Protein AF-A0A101HYU7-F1 (afdb_monomer_lite)

InterPro domains:
  IPR004254 AdipoR/Haemolysin-III-related [PF03006] (18-178)
  IPR004254 AdipoR/Haemolysin-III-related [PTHR20855] (18-163)

Foldseek 3Di:
DDPVVVVVVVVVVVVVLLVVLVVQLVVLVVQLVVLVVQLVVQCVVCVVVVHPLSNVLSCQQSVLSNQLSVLRNCLSPDPDPVVNVVSVLSNLLSLLSNLLSVLSCCLSPQLDDPRSVVLSCVSVVLSVVLSVCCVPPVVPCPVVSVVSSVVSNCVVVVVVVSRVVRDDPVVVVVVVVVVVVVVVVVVVD

Organism: NCBI:txid1635277

pLDDT: mean 87.51, std 8.57, range [49.62, 97.81]

Secondary structure (DSSP, 8-state):
--HHHHHHHHHHHHHHHHHHHHHHHHHHHHHHHHHHHHHHHHHHHHHHTT-HHHHHHHHHHHHHHHHHHHHHHHHHH---HHHHHHHHHHHHHHHHHHHHHHHHHIIIIII-HHHHHHHHHHHHHHHHHHHHHHHHHTTT-HHHHHHHHHHHHHHHHHTHHHHHHHS-HHHHHHHHHHHHHHHHHHT--

Structure (mmCIF, N/CA/C/O backbone):
data_AF-A0A101HYU7-F1
#
_entry.id   AF-A0A101HYU7-F1
#
loop_
_atom_site.group_PDB
_atom_site.id
_atom_site.type_symbol
_atom_site.label_atom_id
_atom_site.label_alt_id
_atom_site.label_comp_id
_atom_site.label_asym_id
_atom_site.label_entity_id
_atom_site.label_seq_id
_atom_site.pdbx_PDB_ins_code
_atom_site.Cartn_x
_atom_site.Cartn_y
_atom_site.Cartn_z
_atom_site.occupancy
_atom_site.B_iso_or_equiv
_atom_site.auth_seq_id
_atom_site.auth_comp_id
_atom_site.auth_asym_id
_atom_site.auth_atom_id
_atom_site.pdbx_PDB_model_num
ATOM 1 N N . MET A 1 1 ? -19.703 -9.736 44.393 1.00 64.38 1 MET A N 1
ATOM 2 C CA . MET A 1 1 ? -18.878 -9.183 43.290 1.00 64.38 1 MET A CA 1
ATOM 3 C C . MET A 1 1 ? -19.239 -7.707 43.111 1.00 64.38 1 MET A C 1
ATOM 5 O O . MET A 1 1 ? -20.425 -7.407 43.074 1.00 64.38 1 MET A O 1
ATOM 9 N N . ASN A 1 2 ? -18.271 -6.782 43.142 1.00 81.94 2 ASN A N 1
ATOM 10 C CA . ASN A 1 2 ? -18.520 -5.351 43.397 1.00 81.94 2 ASN A CA 1
ATOM 11 C C . ASN A 1 2 ? -18.774 -4.544 42.105 1.00 81.94 2 ASN A C 1
ATOM 13 O O . ASN A 1 2 ? -17.952 -4.551 41.192 1.00 81.94 2 ASN A O 1
ATOM 17 N N . LYS A 1 3 ? -19.883 -3.797 42.050 1.00 77.62 3 LYS A N 1
ATOM 18 C CA . LYS A 1 3 ? -20.287 -2.932 40.922 1.00 77.62 3 LYS A CA 1
ATOM 19 C C . LYS A 1 3 ? -19.233 -1.859 40.586 1.00 77.62 3 LYS A C 1
ATOM 21 O O . LYS A 1 3 ? -19.081 -1.495 39.423 1.00 77.62 3 LYS A O 1
ATOM 26 N N . LYS A 1 4 ? -18.468 -1.407 41.590 1.00 78.69 4 LYS A N 1
ATOM 27 C CA . LYS A 1 4 ? -17.366 -0.440 41.435 1.00 78.69 4 LYS A CA 1
ATOM 28 C C . LYS A 1 4 ? -16.217 -0.996 40.583 1.00 78.69 4 LYS A C 1
ATOM 30 O O . LYS A 1 4 ? -15.755 -0.313 39.681 1.00 78.69 4 LYS A O 1
ATOM 35 N N . TYR A 1 5 ? -15.847 -2.260 40.803 1.00 79.19 5 TYR A N 1
ATOM 36 C CA . TYR A 1 5 ? -14.784 -2.946 40.059 1.00 79.19 5 TYR A CA 1
ATOM 37 C C . TYR A 1 5 ? -15.117 -3.070 38.563 1.00 79.19 5 TYR A C 1
ATOM 39 O O . TYR A 1 5 ? -14.283 -2.810 37.704 1.00 79.19 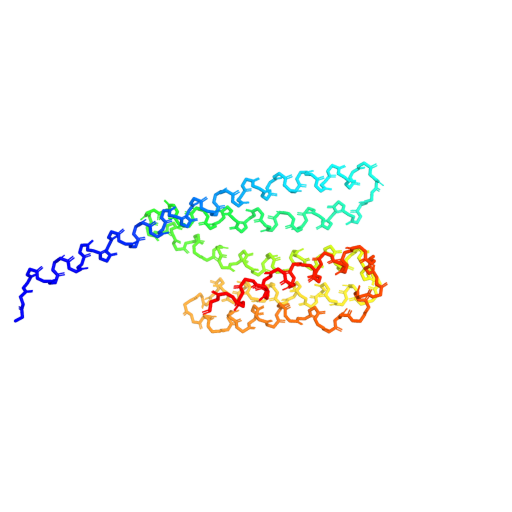5 TYR A O 1
ATOM 47 N N . PHE A 1 6 ? -16.374 -3.391 38.237 1.00 80.38 6 PHE A N 1
ATOM 48 C CA . PHE A 1 6 ? -16.837 -3.440 36.847 1.00 80.38 6 PHE A CA 1
ATOM 49 C C . PHE A 1 6 ? -16.852 -2.068 36.170 1.00 80.38 6 PHE A C 1
ATOM 51 O O . PHE A 1 6 ? -16.474 -1.962 35.007 1.00 80.38 6 PHE A O 1
ATOM 58 N N . SER A 1 7 ? -17.269 -1.022 36.889 1.00 77.56 7 SER A N 1
ATOM 59 C CA . SER A 1 7 ? -17.270 0.344 36.358 1.00 77.56 7 SER A CA 1
ATOM 60 C C . SER A 1 7 ? -15.853 0.839 36.067 1.00 77.56 7 SER A C 1
ATOM 62 O O . SER A 1 7 ? -15.626 1.451 35.030 1.00 77.56 7 SER A O 1
ATOM 64 N N . GLU A 1 8 ? -14.905 0.561 36.958 1.00 82.12 8 GLU A N 1
ATOM 65 C CA . GLU A 1 8 ? -13.510 0.982 36.823 1.00 82.12 8 GLU A CA 1
ATOM 66 C C . GLU A 1 8 ? -12.826 0.273 35.642 1.00 82.12 8 GLU A C 1
ATOM 68 O O . GLU A 1 8 ? -12.279 0.926 34.752 1.00 82.12 8 GLU A O 1
ATOM 73 N N . ASN A 1 9 ? -12.995 -1.046 35.522 1.00 81.25 9 ASN A N 1
ATOM 74 C CA . ASN A 1 9 ? -12.473 -1.808 34.383 1.00 81.25 9 ASN A CA 1
ATOM 75 C C . ASN A 1 9 ? -13.115 -1.404 33.044 1.00 81.25 9 ASN A C 1
ATOM 77 O O . ASN A 1 9 ? -12.435 -1.352 32.016 1.00 81.25 9 ASN A O 1
ATOM 81 N N . ALA A 1 10 ? -14.411 -1.072 33.037 1.00 82.19 10 ALA A N 1
ATOM 82 C CA . ALA A 1 10 ? -15.078 -0.534 31.852 1.00 82.19 10 ALA A CA 1
ATOM 83 C C . ALA A 1 10 ? -14.511 0.842 31.459 1.00 82.19 10 ALA A C 1
ATOM 85 O O . ALA A 1 10 ? -14.296 1.112 30.281 1.00 82.19 10 ALA A O 1
ATOM 86 N N . THR A 1 11 ? -14.210 1.712 32.427 1.00 81.06 11 THR A N 1
ATOM 87 C CA . THR A 1 11 ? -13.613 3.025 32.130 1.00 81.06 11 THR A CA 1
ATOM 88 C C . THR A 1 11 ? -12.186 2.919 31.590 1.00 81.06 11 THR A C 1
ATOM 90 O O . THR A 1 11 ? -11.847 3.646 30.657 1.00 81.06 11 THR A O 1
ATOM 93 N N . ILE A 1 12 ? -11.384 1.986 32.116 1.00 83.38 12 ILE A N 1
ATOM 94 C CA . ILE A 1 12 ? -10.000 1.736 31.680 1.00 83.38 12 ILE A CA 1
ATOM 95 C C . ILE A 1 12 ? -9.961 1.127 30.270 1.00 83.38 12 ILE A C 1
ATOM 97 O O . ILE A 1 12 ? -9.164 1.546 29.435 1.00 83.38 12 ILE A O 1
ATOM 101 N N . SER A 1 13 ? -10.839 0.167 29.971 1.00 80.19 13 SER A N 1
ATOM 102 C CA . SER A 1 13 ? -10.920 -0.425 28.625 1.00 80.19 13 SER A CA 1
ATOM 103 C C . SER A 1 13 ? -11.341 0.604 27.574 1.00 80.19 13 SER A C 1
ATOM 105 O O . SER A 1 13 ? -10.678 0.739 26.549 1.00 80.19 13 SER A O 1
ATOM 107 N N . ILE A 1 14 ? -12.364 1.415 27.861 1.00 81.50 14 ILE A N 1
ATOM 108 C CA . ILE A 1 14 ? -12.843 2.459 26.941 1.00 81.50 14 ILE A CA 1
ATOM 109 C C . ILE A 1 14 ? -11.781 3.545 26.688 1.00 81.50 14 ILE A C 1
ATOM 111 O O . ILE A 1 14 ? -11.696 4.076 25.575 1.00 81.50 14 ILE A O 1
ATOM 115 N N . SER A 1 15 ? -11.003 3.937 27.704 1.00 81.12 15 SER A N 1
ATOM 116 C CA . SER A 1 15 ? -9.930 4.925 27.529 1.00 81.12 15 SER A CA 1
ATOM 117 C C . SER A 1 15 ? -8.751 4.349 26.738 1.00 81.12 15 SER A C 1
ATOM 119 O O . SER A 1 15 ? -8.216 5.040 25.865 1.00 81.12 15 SER A O 1
ATOM 121 N N . SER A 1 16 ? -8.401 3.079 26.971 1.00 83.81 16 SER A N 1
ATOM 122 C CA . SER A 1 16 ? -7.389 2.348 26.199 1.00 83.81 16 SER A CA 1
ATOM 123 C C . SER A 1 16 ? -7.775 2.235 24.722 1.00 83.81 16 SER A C 1
ATOM 125 O O . SER A 1 16 ? -6.978 2.590 23.855 1.00 83.81 16 SER A O 1
ATOM 127 N N . GLU A 1 17 ? -9.008 1.816 24.422 1.00 83.00 17 GLU A N 1
ATOM 128 C CA . GLU A 1 17 ? -9.506 1.687 23.044 1.00 83.00 17 GLU A CA 1
ATOM 129 C C . GLU A 1 17 ? -9.476 3.026 22.298 1.00 83.00 17 GLU A C 1
ATOM 131 O O . GLU A 1 17 ? -8.974 3.103 21.178 1.00 83.00 17 GLU A O 1
ATOM 136 N N . ARG A 1 18 ? -9.936 4.113 22.932 1.00 81.75 18 ARG A N 1
ATOM 137 C CA . ARG A 1 18 ? -9.883 5.456 22.328 1.00 81.75 18 ARG A CA 1
ATOM 138 C C . ARG A 1 18 ? -8.459 5.927 22.053 1.00 81.75 18 ARG A C 1
ATOM 140 O O . ARG A 1 18 ? -8.211 6.547 21.021 1.00 81.75 18 ARG A O 1
ATOM 147 N N . THR A 1 19 ? -7.536 5.641 22.966 1.00 84.44 19 THR A N 1
ATOM 148 C CA . THR A 1 19 ? -6.122 5.990 22.785 1.00 84.44 19 THR A CA 1
ATOM 149 C C . THR A 1 19 ? -5.534 5.221 21.604 1.00 84.44 19 THR A C 1
ATOM 151 O O . THR A 1 19 ? -4.896 5.824 20.746 1.00 84.44 19 THR A O 1
ATOM 154 N N . GLN A 1 20 ? -5.827 3.922 21.496 1.00 85.00 20 GLN A N 1
ATOM 155 C CA . GLN A 1 20 ? -5.380 3.084 20.385 1.00 85.00 20 GLN A CA 1
ATOM 156 C C . GLN A 1 20 ? -5.943 3.556 19.036 1.00 85.00 20 GLN A C 1
ATOM 158 O O . GLN A 1 20 ? -5.192 3.669 18.068 1.00 85.00 20 GLN A O 1
ATOM 163 N N . GLU A 1 21 ? -7.238 3.879 18.958 1.00 86.00 21 GLU A N 1
ATOM 164 C CA . GLU A 1 21 ? -7.841 4.417 17.731 1.00 86.00 21 GLU A CA 1
ATOM 165 C C . GLU A 1 21 ? -7.200 5.747 17.317 1.00 86.00 21 GLU A C 1
ATOM 167 O O . GLU A 1 21 ? -6.906 5.953 16.138 1.00 86.00 21 GLU A O 1
ATOM 172 N N . MET A 1 22 ? -6.899 6.622 18.279 1.00 86.94 22 MET A N 1
ATOM 173 C CA . MET A 1 22 ? -6.234 7.894 18.007 1.00 86.94 22 MET A CA 1
ATOM 174 C C . MET A 1 22 ? -4.794 7.702 17.520 1.00 86.94 22 MET A C 1
ATOM 176 O O . MET A 1 22 ? -4.409 8.295 16.510 1.00 86.94 22 MET A O 1
ATOM 180 N N . THR A 1 23 ? -4.009 6.848 18.183 1.00 87.25 23 THR A N 1
ATOM 181 C CA . THR A 1 23 ? -2.643 6.523 17.751 1.00 87.25 23 THR A CA 1
ATOM 182 C C . THR A 1 23 ? -2.641 5.936 16.343 1.00 87.25 23 THR A C 1
ATOM 184 O O . THR A 1 23 ? -1.873 6.407 15.505 1.00 87.25 23 THR A O 1
ATOM 187 N N . ASN A 1 24 ? -3.539 4.992 16.047 1.00 89.00 24 ASN A N 1
ATOM 188 C CA . ASN A 1 24 ? -3.671 4.417 14.709 1.00 89.00 24 ASN A CA 1
ATOM 189 C C . ASN A 1 24 ? -4.031 5.493 13.674 1.00 89.00 24 ASN A C 1
ATOM 191 O O . ASN A 1 24 ? -3.389 5.599 12.632 1.00 89.00 24 ASN A O 1
ATOM 195 N N . SER A 1 25 ? -5.014 6.350 13.960 1.00 89.19 25 SER A N 1
ATOM 196 C CA . SER A 1 25 ? -5.391 7.425 13.036 1.00 89.19 25 SER A CA 1
ATOM 197 C C . SER A 1 25 ? -4.209 8.347 12.705 1.00 89.19 25 SER A C 1
ATOM 199 O O . SER A 1 25 ? -4.064 8.760 11.553 1.00 89.19 25 SER A O 1
ATOM 201 N N . ILE A 1 26 ? -3.360 8.663 13.690 1.00 90.56 26 ILE A N 1
ATOM 202 C CA . ILE A 1 26 ? -2.179 9.518 13.505 1.00 90.56 26 ILE A CA 1
ATOM 203 C C . ILE A 1 26 ? -1.111 8.804 12.673 1.00 90.56 26 ILE A C 1
ATOM 205 O O . ILE A 1 26 ? -0.625 9.377 11.697 1.00 90.56 26 ILE A O 1
ATOM 209 N N . THR A 1 27 ? -0.755 7.562 13.015 1.00 91.44 27 THR A N 1
ATOM 210 C CA . THR A 1 27 ? 0.283 6.811 12.288 1.00 91.44 27 THR A CA 1
ATOM 211 C C . THR A 1 27 ? -0.115 6.583 10.833 1.00 91.44 27 THR A C 1
ATOM 213 O O . THR A 1 27 ? 0.688 6.825 9.929 1.00 91.44 27 THR A O 1
ATOM 216 N N . HIS A 1 28 ? -1.375 6.223 10.580 1.00 90.31 28 HIS A N 1
ATOM 217 C CA . HIS A 1 28 ? -1.895 6.098 9.222 1.00 90.31 28 HIS A CA 1
ATOM 218 C C . HIS A 1 28 ? -1.979 7.451 8.506 1.00 90.31 28 HIS A C 1
ATOM 220 O O . HIS A 1 28 ? -1.686 7.518 7.315 1.00 90.31 28 HIS A O 1
ATOM 226 N N . GLY A 1 29 ? -2.297 8.540 9.216 1.00 91.38 29 GLY A N 1
ATOM 227 C CA . GLY A 1 29 ? -2.341 9.890 8.640 1.00 91.38 29 GLY A CA 1
ATOM 228 C C . GLY A 1 29 ? -0.970 10.371 8.163 1.00 91.38 29 GLY A C 1
ATOM 229 O O . GLY A 1 29 ? -0.843 10.902 7.059 1.00 91.38 29 GLY A O 1
ATOM 230 N N . ILE A 1 30 ? 0.077 10.111 8.950 1.00 94.56 30 ILE A N 1
ATOM 231 C CA . ILE A 1 30 ? 1.469 10.340 8.537 1.00 94.56 30 ILE A CA 1
ATOM 232 C C . ILE A 1 30 ? 1.798 9.472 7.315 1.00 94.56 30 ILE A C 1
ATOM 234 O O . ILE A 1 30 ? 2.351 9.975 6.336 1.00 94.56 30 ILE A O 1
ATOM 238 N N . GLY A 1 31 ? 1.397 8.197 7.333 1.00 93.50 31 GLY A N 1
ATOM 239 C CA . GLY A 1 31 ? 1.523 7.291 6.189 1.00 93.50 31 GLY A CA 1
ATOM 240 C C . GLY A 1 31 ? 0.862 7.833 4.916 1.00 93.50 31 GLY A C 1
ATOM 241 O O . GLY A 1 31 ? 1.466 7.779 3.846 1.00 93.50 31 GLY A O 1
ATOM 242 N N . ALA A 1 32 ? -0.322 8.444 5.024 1.00 94.06 32 ALA A N 1
ATOM 243 C CA . ALA A 1 32 ? -1.021 9.055 3.895 1.00 94.06 32 ALA A CA 1
ATOM 244 C C . ALA A 1 32 ? -0.201 10.200 3.286 1.00 94.06 32 ALA A C 1
ATOM 246 O O . ALA A 1 32 ? 0.028 10.219 2.077 1.00 94.06 32 ALA A O 1
ATOM 247 N N . ILE A 1 33 ? 0.319 11.108 4.114 1.00 96.31 33 ILE A N 1
ATOM 248 C CA . ILE A 1 33 ? 1.157 12.222 3.645 1.00 96.31 33 ILE A CA 1
ATOM 249 C C . ILE A 1 33 ? 2.420 11.691 2.957 1.00 96.31 33 ILE A C 1
ATOM 251 O O . ILE A 1 33 ? 2.723 12.088 1.830 1.00 96.31 33 ILE A O 1
ATOM 255 N N . LEU A 1 34 ? 3.126 10.752 3.593 1.00 96.25 34 LEU A N 1
ATOM 256 C CA . LEU A 1 34 ? 4.332 10.146 3.025 1.00 96.25 34 LEU A CA 1
ATOM 257 C C . LEU A 1 34 ? 4.044 9.425 1.703 1.00 96.25 34 LEU A C 1
ATOM 259 O O . LEU A 1 34 ? 4.831 9.531 0.764 1.00 96.25 34 LEU A O 1
ATOM 263 N N . SER A 1 35 ? 2.904 8.740 1.593 1.00 95.00 35 SER A N 1
ATOM 264 C CA . SER A 1 35 ? 2.507 8.051 0.363 1.00 95.00 35 SER A CA 1
ATOM 265 C C . SER A 1 35 ? 2.221 9.019 -0.792 1.00 95.00 35 SER A C 1
ATOM 267 O O . SER A 1 35 ? 2.613 8.736 -1.924 1.00 95.00 35 SER A O 1
ATOM 269 N N . ILE A 1 36 ? 1.633 10.191 -0.518 1.00 97.12 36 ILE A N 1
ATOM 270 C CA . ILE A 1 36 ? 1.420 11.247 -1.522 1.00 97.12 36 ILE A CA 1
ATOM 271 C C . ILE A 1 36 ? 2.767 11.794 -2.001 1.00 97.12 36 ILE A C 1
ATOM 273 O O . ILE A 1 36 ? 3.006 11.873 -3.207 1.00 97.12 36 ILE A O 1
ATOM 277 N N . VAL A 1 37 ? 3.668 12.126 -1.071 1.00 97.44 37 VAL A N 1
ATOM 278 C CA . VAL A 1 37 ? 5.019 12.610 -1.402 1.00 97.44 37 VAL A CA 1
ATOM 279 C C . VAL A 1 37 ? 5.782 11.567 -2.226 1.00 97.44 37 VAL A C 1
ATOM 281 O O . VAL A 1 37 ? 6.389 11.905 -3.246 1.00 97.44 37 VAL A O 1
ATOM 284 N N . GLY A 1 38 ? 5.707 10.292 -1.835 1.00 95.00 38 GLY A N 1
ATOM 285 C CA . GLY A 1 38 ? 6.314 9.178 -2.560 1.00 95.00 38 GLY A CA 1
ATOM 286 C C . GLY A 1 38 ? 5.756 9.016 -3.975 1.00 95.00 38 GLY A C 1
ATOM 287 O O . GLY A 1 38 ? 6.532 8.921 -4.927 1.00 95.00 38 GLY A O 1
ATOM 288 N N . LEU A 1 39 ? 4.429 9.054 -4.139 1.00 96.00 39 LEU A N 1
ATOM 289 C CA . LEU A 1 39 ? 3.772 8.983 -5.447 1.00 96.00 39 LEU A CA 1
ATOM 290 C C . LEU A 1 39 ? 4.214 10.136 -6.357 1.00 96.00 39 LEU A C 1
ATOM 292 O O . LEU A 1 39 ? 4.617 9.892 -7.493 1.00 96.00 39 LEU A O 1
ATOM 296 N N . ILE A 1 40 ? 4.187 11.376 -5.861 1.00 96.44 40 ILE A N 1
ATOM 297 C CA . ILE A 1 40 ? 4.625 12.551 -6.629 1.00 96.44 40 ILE A CA 1
ATOM 298 C C . ILE A 1 40 ? 6.087 12.388 -7.057 1.00 96.44 40 ILE A C 1
ATOM 300 O O . ILE A 1 40 ? 6.407 12.570 -8.230 1.00 96.44 40 ILE A O 1
ATOM 304 N N . THR A 1 41 ? 6.963 11.983 -6.135 1.00 94.69 41 THR A N 1
ATOM 305 C CA . THR A 1 41 ? 8.392 11.781 -6.421 1.00 94.69 41 THR A CA 1
ATOM 306 C C . THR A 1 41 ? 8.600 10.743 -7.526 1.00 94.69 41 THR A C 1
ATOM 308 O O . THR A 1 41 ? 9.305 11.008 -8.501 1.00 94.69 41 THR A O 1
ATOM 311 N N . LEU A 1 42 ? 7.938 9.585 -7.426 1.00 91.62 42 LEU A N 1
ATOM 312 C CA . LEU A 1 42 ? 8.017 8.530 -8.439 1.00 91.62 42 LEU A CA 1
ATOM 313 C C . LEU A 1 42 ? 7.507 8.998 -9.808 1.00 91.62 42 LEU A C 1
ATOM 315 O O . LEU A 1 42 ? 8.131 8.692 -10.828 1.00 91.62 42 LEU A O 1
ATOM 319 N N . LEU A 1 43 ? 6.407 9.756 -9.847 1.00 94.62 43 LEU A N 1
ATOM 320 C CA . LEU A 1 43 ? 5.855 10.278 -11.098 1.00 94.62 43 LEU A CA 1
ATOM 321 C C . LEU A 1 43 ? 6.769 11.308 -11.753 1.00 94.62 43 LEU A C 1
ATOM 323 O O . LEU A 1 43 ? 7.003 11.208 -12.955 1.00 94.62 43 LEU A O 1
ATOM 327 N N . LEU A 1 44 ? 7.344 12.239 -10.989 1.00 94.12 44 LEU A N 1
ATOM 328 C CA . LEU A 1 44 ? 8.310 13.203 -11.525 1.00 94.12 44 LEU A CA 1
ATOM 329 C C . LEU A 1 44 ? 9.520 12.489 -12.145 1.00 94.12 44 LEU A C 1
ATOM 331 O O . LEU A 1 44 ? 9.943 12.822 -13.253 1.00 94.12 44 LEU A O 1
ATOM 335 N N . MET A 1 45 ? 10.037 11.450 -11.480 1.00 90.56 45 MET A N 1
ATOM 336 C CA . MET A 1 45 ? 11.134 10.636 -12.015 1.00 90.56 45 MET A CA 1
ATOM 337 C C . MET A 1 45 ? 10.742 9.874 -13.289 1.00 90.56 45 MET A C 1
ATOM 339 O O . MET A 1 45 ? 11.563 9.741 -14.197 1.00 90.56 45 MET A O 1
ATOM 343 N N . ALA A 1 46 ? 9.513 9.356 -13.363 1.00 91.44 46 ALA A N 1
ATOM 344 C CA . ALA A 1 46 ? 9.024 8.615 -14.524 1.00 91.44 46 ALA A CA 1
ATOM 345 C C . ALA A 1 46 ? 8.767 9.524 -15.734 1.00 91.44 46 ALA A C 1
ATOM 347 O O . ALA A 1 46 ? 9.197 9.197 -16.842 1.00 91.44 46 ALA A O 1
ATOM 348 N N . VAL A 1 47 ? 8.129 10.678 -15.514 1.00 93.19 47 VAL A N 1
ATOM 349 C CA . VAL A 1 47 ? 7.840 11.678 -16.552 1.00 93.19 47 VAL A CA 1
ATOM 350 C C . VAL A 1 47 ? 9.132 12.235 -17.140 1.00 93.19 47 VAL A C 1
ATOM 352 O O . VAL A 1 47 ? 9.271 12.261 -18.359 1.00 93.19 47 VAL A O 1
ATOM 355 N N . ASN A 1 48 ? 10.124 12.563 -16.304 1.00 92.00 48 ASN A N 1
ATOM 356 C CA . ASN A 1 48 ? 11.431 13.038 -16.775 1.00 92.00 48 ASN A CA 1
ATOM 357 C C . ASN A 1 48 ? 12.168 12.024 -17.665 1.00 92.00 48 ASN A C 1
ATOM 359 O O . ASN A 1 48 ? 13.033 12.409 -18.446 1.00 92.00 48 ASN A O 1
ATOM 363 N N . ARG A 1 49 ? 11.847 10.730 -17.554 1.00 88.88 49 ARG A N 1
ATOM 364 C CA . ARG A 1 49 ? 12.423 9.662 -18.386 1.00 88.88 49 ARG A CA 1
ATOM 365 C C . ARG A 1 49 ? 11.559 9.291 -19.596 1.00 88.88 49 ARG A C 1
ATOM 367 O O . ARG A 1 49 ? 11.987 8.449 -20.378 1.00 88.88 49 ARG A O 1
ATOM 374 N N . GLY A 1 50 ? 10.364 9.871 -19.745 1.00 86.50 50 GLY A N 1
ATOM 375 C CA . GLY A 1 50 ? 9.452 9.599 -20.863 1.00 86.50 50 GLY A CA 1
ATOM 376 C C . GLY A 1 50 ? 8.920 8.160 -20.931 1.00 86.50 50 GLY A C 1
ATOM 377 O O . GLY A 1 50 ? 8.501 7.711 -21.994 1.00 86.50 50 GLY A O 1
ATOM 378 N N . ASP A 1 51 ? 8.948 7.410 -19.824 1.00 89.06 51 ASP A N 1
ATOM 379 C CA . ASP A 1 51 ? 8.605 5.982 -19.806 1.00 89.06 51 ASP A CA 1
ATOM 380 C C . ASP A 1 51 ? 7.166 5.766 -19.309 1.00 89.06 51 ASP A C 1
ATOM 382 O O . ASP A 1 51 ? 6.891 5.760 -18.106 1.00 89.06 51 ASP A O 1
ATOM 386 N N . ILE A 1 52 ? 6.242 5.562 -20.251 1.00 92.69 52 ILE A N 1
ATOM 387 C CA . ILE A 1 52 ? 4.808 5.355 -19.984 1.00 92.69 52 ILE A CA 1
ATOM 388 C C . ILE A 1 52 ? 4.565 4.170 -19.045 1.00 92.69 52 ILE A C 1
ATOM 390 O O . ILE A 1 52 ? 3.703 4.251 -18.169 1.00 92.69 52 ILE A O 1
ATOM 394 N N . TRP A 1 53 ? 5.341 3.089 -19.168 1.00 92.31 53 TRP A N 1
ATOM 395 C CA . TRP A 1 53 ? 5.175 1.925 -18.299 1.00 92.31 53 TRP A CA 1
ATOM 396 C C . TRP A 1 53 ? 5.479 2.276 -16.846 1.00 92.31 53 TRP A C 1
ATOM 398 O O . TRP A 1 53 ? 4.774 1.814 -15.946 1.00 92.31 53 TRP A O 1
ATOM 408 N N . ARG A 1 54 ? 6.497 3.115 -16.604 1.00 93.38 54 ARG A N 1
ATOM 409 C CA . ARG A 1 54 ? 6.827 3.599 -15.253 1.00 93.38 54 ARG A CA 1
ATOM 410 C C . ARG A 1 54 ? 5.742 4.501 -14.708 1.00 93.38 54 ARG A C 1
ATOM 412 O O . ARG A 1 54 ? 5.362 4.320 -13.558 1.00 93.38 54 ARG A O 1
ATOM 419 N N . ILE A 1 55 ? 5.226 5.415 -15.530 1.00 94.69 55 ILE A N 1
ATOM 420 C CA . ILE A 1 55 ? 4.138 6.315 -15.133 1.00 94.69 55 ILE A CA 1
ATOM 421 C C . ILE A 1 55 ? 2.939 5.485 -14.671 1.00 94.69 55 ILE A C 1
ATOM 423 O O . ILE A 1 55 ? 2.546 5.591 -13.515 1.00 94.69 55 ILE A O 1
ATOM 427 N N . VAL A 1 56 ? 2.430 4.588 -15.521 1.00 95.94 56 VAL A N 1
ATOM 428 C CA . VAL A 1 56 ? 1.263 3.751 -15.196 1.00 95.94 56 VAL A CA 1
ATOM 429 C C . VAL A 1 56 ? 1.515 2.912 -13.944 1.00 95.94 56 VAL A C 1
ATOM 431 O O . VAL A 1 56 ? 0.704 2.913 -13.020 1.00 95.94 56 VAL A O 1
ATOM 434 N N . SER A 1 57 ? 2.659 2.230 -13.879 1.00 94.88 57 SER A N 1
ATOM 435 C CA . SER A 1 57 ? 2.961 1.333 -12.762 1.00 94.88 57 SER A CA 1
ATOM 436 C C . SER A 1 57 ? 3.083 2.067 -11.428 1.00 94.88 57 SER A C 1
ATOM 438 O O . SER A 1 57 ? 2.564 1.599 -10.414 1.00 94.88 57 SER A O 1
ATOM 440 N N . PHE A 1 58 ? 3.755 3.220 -11.418 1.00 95.44 58 PHE A N 1
ATOM 441 C CA . PHE A 1 58 ? 3.922 4.027 -10.214 1.00 95.44 58 PHE A CA 1
ATOM 442 C C . PHE A 1 58 ? 2.631 4.734 -9.813 1.00 95.44 58 PHE A C 1
ATOM 444 O O . PHE A 1 58 ? 2.360 4.815 -8.616 1.00 95.44 58 PHE A O 1
ATOM 451 N N . THR A 1 59 ? 1.805 5.174 -10.770 1.00 97.25 59 THR A N 1
ATOM 452 C CA . THR A 1 59 ? 0.463 5.692 -10.476 1.00 97.25 59 THR A CA 1
ATOM 453 C C . THR A 1 59 ? -0.372 4.637 -9.769 1.00 97.25 59 THR A C 1
ATOM 455 O O . THR A 1 59 ? -0.932 4.928 -8.719 1.00 97.25 59 THR A O 1
ATOM 458 N N . VAL A 1 60 ? -0.431 3.412 -10.298 1.00 97.81 60 VAL A N 1
ATOM 459 C CA . VAL A 1 60 ? -1.224 2.329 -9.698 1.00 97.81 60 VAL A CA 1
ATOM 460 C C . VAL A 1 60 ? -0.718 1.997 -8.293 1.00 97.81 60 VAL A C 1
ATOM 462 O O . VAL A 1 60 ? -1.501 1.993 -7.341 1.00 97.81 60 VAL A O 1
ATOM 465 N N . TYR A 1 61 ? 0.590 1.786 -8.130 1.00 97.12 61 TYR A N 1
ATOM 466 C CA . TYR A 1 61 ? 1.170 1.502 -6.818 1.00 97.12 61 TYR A CA 1
ATOM 467 C C . TYR A 1 61 ? 0.909 2.634 -5.815 1.00 97.12 61 TYR A C 1
ATOM 469 O O . TYR A 1 61 ? 0.321 2.405 -4.760 1.00 97.12 61 TYR A O 1
ATOM 477 N N . GLY A 1 62 ? 1.282 3.870 -6.150 1.00 96.50 62 GLY A N 1
ATOM 478 C CA . GLY A 1 62 ? 1.139 4.986 -5.222 1.00 96.50 62 GLY A CA 1
ATOM 479 C C . GLY A 1 62 ? -0.321 5.343 -4.939 1.00 96.50 62 GLY A C 1
ATOM 480 O O . GLY A 1 62 ? -0.648 5.636 -3.795 1.00 96.50 62 GLY A O 1
ATOM 481 N N . ALA A 1 63 ? -1.227 5.246 -5.918 1.00 97.69 63 ALA A N 1
ATOM 482 C CA . ALA A 1 63 ? -2.652 5.500 -5.694 1.00 97.69 63 ALA A CA 1
ATOM 483 C C . ALA A 1 63 ? -3.273 4.482 -4.728 1.00 97.69 63 ALA A C 1
ATOM 485 O O . ALA A 1 63 ? -4.026 4.872 -3.839 1.00 97.69 63 ALA A O 1
ATOM 486 N N . THR A 1 64 ? -2.937 3.194 -4.857 1.00 97.75 64 THR A N 1
ATOM 487 C CA . THR A 1 64 ? -3.427 2.165 -3.920 1.00 97.75 64 THR A CA 1
ATOM 488 C C . THR A 1 64 ? -2.865 2.350 -2.508 1.00 97.75 64 THR A C 1
ATOM 490 O O . THR A 1 64 ? -3.604 2.189 -1.538 1.00 97.75 64 THR A O 1
ATOM 493 N N . LEU A 1 65 ? -1.602 2.772 -2.382 1.00 96.50 65 LEU A N 1
ATOM 494 C CA . LEU A 1 65 ? -0.974 3.088 -1.096 1.00 96.50 65 LEU A CA 1
ATOM 495 C C . LEU A 1 65 ? -1.614 4.308 -0.419 1.00 96.50 65 LEU A C 1
ATOM 497 O O . LEU A 1 65 ? -1.965 4.244 0.759 1.00 96.50 65 LEU A O 1
ATOM 501 N N . VAL A 1 66 ? -1.827 5.390 -1.174 1.00 97.38 66 VAL A N 1
ATOM 502 C CA . VAL A 1 66 ? -2.546 6.585 -0.704 1.00 97.38 66 VAL A CA 1
ATOM 503 C C . VAL A 1 66 ? -3.964 6.213 -0.276 1.00 97.38 66 VAL A C 1
ATOM 505 O O . VAL A 1 66 ? -4.406 6.603 0.803 1.00 97.38 66 VAL A O 1
ATOM 508 N N . PHE A 1 67 ? -4.668 5.422 -1.087 1.00 97.25 67 PHE A N 1
ATOM 509 C CA . PHE A 1 67 ? -6.028 4.986 -0.791 1.00 97.25 67 PHE A CA 1
ATOM 510 C C . PHE A 1 67 ? -6.115 4.174 0.507 1.00 97.25 67 PHE A C 1
ATOM 512 O O . PHE A 1 67 ? -7.003 4.447 1.315 1.00 97.25 67 PHE A O 1
ATOM 519 N N . LEU A 1 68 ? -5.185 3.239 0.743 1.00 95.81 68 LEU A N 1
ATOM 520 C CA . LEU A 1 68 ? -5.106 2.488 2.000 1.00 95.81 68 LEU A CA 1
ATOM 521 C C . LEU A 1 68 ? -4.966 3.419 3.196 1.00 95.81 68 LEU A C 1
ATOM 523 O O . LEU A 1 68 ? -5.795 3.371 4.104 1.00 95.81 68 LEU A O 1
ATOM 527 N N . TYR A 1 69 ? -3.940 4.269 3.198 1.00 93.94 69 TYR A N 1
ATOM 528 C CA . TYR A 1 69 ? -3.680 5.111 4.358 1.00 93.94 69 TYR A CA 1
ATOM 529 C C . TYR A 1 69 ? -4.810 6.107 4.605 1.00 93.94 69 TYR A C 1
ATOM 531 O O . TYR A 1 69 ? -5.219 6.268 5.750 1.00 93.94 69 TYR A O 1
ATOM 539 N N . LEU A 1 70 ? -5.387 6.700 3.555 1.00 93.31 70 LEU A N 1
ATOM 540 C CA . LEU A 1 70 ? -6.545 7.582 3.699 1.00 93.31 70 LEU A CA 1
ATOM 541 C C . LEU A 1 70 ? -7.762 6.852 4.279 1.00 93.31 70 LEU A C 1
ATOM 543 O O . LEU A 1 70 ? -8.382 7.358 5.215 1.00 93.31 70 LEU A O 1
ATOM 547 N N . CYS A 1 71 ? -8.102 5.667 3.760 1.00 92.00 71 CYS A N 1
ATOM 548 C CA . CYS A 1 71 ? -9.223 4.884 4.283 1.00 92.00 71 CYS A CA 1
ATOM 549 C C . CYS A 1 71 ? -9.008 4.516 5.753 1.00 92.00 71 CYS A C 1
ATOM 551 O O . CYS A 1 71 ? -9.937 4.655 6.548 1.00 92.00 71 CYS A O 1
ATOM 553 N N . SER A 1 72 ? -7.786 4.129 6.118 1.00 90.69 72 SER A N 1
ATOM 554 C CA . SER A 1 72 ? -7.430 3.738 7.481 1.00 90.69 72 SER A CA 1
ATOM 555 C C . SER A 1 72 ? -7.463 4.912 8.462 1.00 90.69 72 SER A C 1
ATOM 557 O O . SER A 1 72 ? -8.057 4.815 9.538 1.00 90.69 72 SER A O 1
ATOM 559 N N . THR A 1 73 ? -6.920 6.071 8.066 1.00 90.12 73 THR A N 1
ATOM 560 C CA . THR A 1 73 ? -7.000 7.311 8.853 1.00 90.12 73 THR A CA 1
ATOM 561 C C . THR A 1 73 ? -8.446 7.707 9.105 1.00 90.12 73 THR A C 1
ATOM 563 O O . THR A 1 73 ? -8.820 7.997 10.239 1.00 90.12 73 THR A O 1
ATOM 566 N N . VAL A 1 74 ? -9.285 7.693 8.066 1.00 90.50 74 VAL A N 1
ATOM 567 C CA . VAL A 1 74 ? -10.695 8.061 8.221 1.00 90.50 74 VAL A CA 1
ATOM 568 C C . VAL A 1 74 ? -11.440 7.017 9.056 1.00 90.50 74 VAL A C 1
ATOM 570 O O . VAL A 1 74 ? -12.224 7.390 9.924 1.00 90.50 74 VAL A O 1
ATOM 573 N N . TYR A 1 75 ? -11.175 5.723 8.865 1.00 87.81 75 TYR A N 1
ATOM 574 C CA . TYR A 1 75 ? -11.787 4.654 9.655 1.00 87.81 75 TYR A CA 1
ATOM 575 C C . TYR A 1 75 ? -11.524 4.815 11.160 1.00 87.81 75 TYR A C 1
ATOM 577 O O . TYR A 1 75 ? -12.467 4.773 11.955 1.00 87.81 75 TYR A O 1
ATOM 585 N N . HIS A 1 76 ? -10.266 5.039 11.543 1.00 87.75 76 HIS A N 1
ATOM 586 C CA . HIS A 1 76 ? -9.871 5.191 12.943 1.00 87.75 76 HIS A CA 1
ATOM 587 C C . HIS A 1 76 ? -10.231 6.561 13.536 1.00 87.75 76 HIS A C 1
ATOM 589 O O . HIS A 1 76 ? -10.460 6.657 14.739 1.00 87.75 76 HIS A O 1
ATOM 595 N N . GLY A 1 77 ? -10.348 7.604 12.710 1.00 84.06 77 GLY A N 1
ATOM 596 C CA . GLY A 1 77 ? -10.781 8.935 13.145 1.00 84.06 77 GLY A CA 1
ATOM 597 C C . GLY A 1 77 ? -12.301 9.101 13.290 1.00 84.06 77 GLY A C 1
ATOM 598 O O . GLY A 1 77 ? -12.762 10.069 13.896 1.00 84.06 77 GLY A O 1
ATOM 599 N N . LEU A 1 78 ? -13.110 8.189 12.738 1.00 87.62 78 LEU A N 1
ATOM 600 C CA . LEU A 1 78 ? -14.571 8.296 12.761 1.00 87.62 78 LEU A CA 1
ATOM 601 C C . LEU A 1 78 ? -15.190 7.749 14.055 1.00 87.62 78 LEU A C 1
ATOM 603 O O . LEU A 1 78 ? -15.004 6.593 14.431 1.00 87.62 78 LEU A O 1
ATOM 607 N N . SER A 1 79 ? -16.058 8.556 14.671 1.00 80.56 79 SER A N 1
ATOM 608 C CA . SER A 1 79 ? -16.892 8.146 15.816 1.00 80.56 79 SER A CA 1
ATOM 609 C C . SER A 1 79 ? -18.313 7.704 15.418 1.00 80.56 79 SER A C 1
ATOM 611 O O . SER A 1 79 ? -19.000 7.036 16.191 1.00 80.56 79 SER A O 1
ATOM 613 N N . ASP A 1 80 ? -18.774 8.062 14.214 1.00 86.75 80 ASP A N 1
ATOM 614 C CA . ASP A 1 80 ? -20.108 7.714 13.699 1.00 86.75 80 ASP A CA 1
ATOM 615 C C . ASP A 1 80 ? -20.164 6.243 13.260 1.00 86.75 80 ASP A C 1
ATOM 617 O O . ASP A 1 80 ? -19.502 5.845 12.301 1.00 86.75 80 ASP A O 1
ATOM 621 N N . ARG A 1 81 ? -21.012 5.441 13.920 1.00 82.31 81 ARG A N 1
ATOM 622 C CA . ARG A 1 81 ? -21.152 3.994 13.672 1.00 82.31 81 ARG A CA 1
ATOM 623 C C . ARG A 1 81 ? -21.495 3.634 12.224 1.00 82.31 81 ARG A C 1
ATOM 625 O O . ARG A 1 81 ? -20.992 2.625 11.732 1.00 82.31 81 ARG A O 1
ATOM 632 N N . ARG A 1 82 ? -22.345 4.408 11.535 1.00 83.25 82 ARG A N 1
ATOM 633 C CA . ARG A 1 82 ? -22.772 4.065 10.162 1.00 83.25 82 ARG A CA 1
ATOM 634 C C . ARG A 1 82 ? -21.641 4.301 9.170 1.00 83.25 82 ARG A C 1
ATOM 636 O O . ARG A 1 82 ? -21.364 3.445 8.335 1.00 83.25 82 ARG A O 1
ATOM 643 N N . LYS A 1 83 ? -20.961 5.442 9.293 1.00 86.19 83 LYS A N 1
ATOM 644 C CA . LYS A 1 83 ? -19.816 5.784 8.437 1.00 86.19 83 LYS A CA 1
ATOM 645 C C . LYS A 1 83 ? -18.624 4.877 8.731 1.00 86.19 83 LYS A C 1
ATOM 647 O O . LYS A 1 83 ? -17.985 4.401 7.798 1.00 86.19 83 LYS A O 1
ATOM 652 N N . LYS A 1 84 ? -18.386 4.567 10.009 1.00 87.25 84 LYS A N 1
ATOM 653 C CA . LYS A 1 84 ? -17.312 3.671 10.446 1.00 87.25 84 LYS A CA 1
ATOM 654 C C . LYS A 1 84 ? -17.428 2.287 9.812 1.00 87.25 84 LYS A C 1
ATOM 656 O O . LYS A 1 84 ? -16.421 1.770 9.358 1.00 87.25 84 LYS A O 1
ATOM 661 N N . TYR A 1 85 ? -18.637 1.733 9.679 1.00 87.25 85 TYR A N 1
ATOM 662 C CA . TYR A 1 85 ? -18.842 0.450 8.994 1.00 87.25 85 TYR A CA 1
ATOM 663 C C . TYR A 1 85 ? -18.416 0.478 7.515 1.00 87.25 85 TYR A C 1
ATOM 665 O O . TYR A 1 85 ? -17.729 -0.428 7.051 1.00 87.25 85 TYR A O 1
ATOM 673 N N . ILE A 1 86 ? -18.770 1.535 6.777 1.00 88.75 86 ILE A N 1
ATOM 674 C CA . ILE A 1 86 ? -18.386 1.677 5.362 1.00 88.75 86 ILE A CA 1
ATOM 675 C C . ILE A 1 86 ? -16.864 1.795 5.239 1.00 88.75 86 ILE A C 1
ATOM 677 O O . ILE A 1 86 ? -16.250 1.067 4.461 1.00 88.75 86 ILE A O 1
ATOM 681 N N . PHE A 1 87 ? -16.244 2.663 6.042 1.00 90.62 87 PHE A N 1
ATOM 682 C CA . PHE A 1 87 ? -14.791 2.837 6.032 1.00 90.62 87 PHE A CA 1
ATOM 683 C C . PHE A 1 87 ? -14.042 1.597 6.523 1.00 90.62 87 PHE A C 1
ATOM 685 O O . PHE A 1 87 ? -12.953 1.332 6.036 1.00 90.62 87 PHE A O 1
ATOM 692 N N . GLN A 1 88 ? -14.648 0.779 7.384 1.00 90.25 88 GLN A N 1
ATOM 693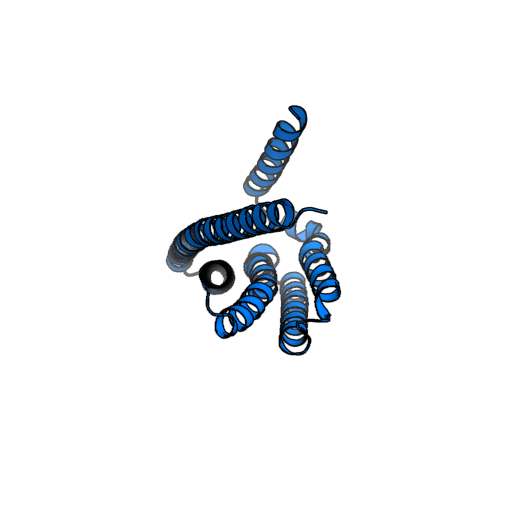 C CA . GLN A 1 88 ? -14.101 -0.521 7.761 1.00 90.25 88 GLN A CA 1
ATOM 694 C C . GLN A 1 88 ? -14.020 -1.468 6.560 1.00 90.25 88 GLN A C 1
ATOM 696 O O . GLN A 1 88 ? -13.016 -2.156 6.380 1.00 90.25 88 GLN A O 1
ATOM 701 N N . ILE A 1 89 ? -15.068 -1.517 5.728 1.00 90.56 89 ILE A N 1
ATOM 702 C CA . ILE A 1 89 ? -15.058 -2.312 4.493 1.00 90.56 89 ILE A CA 1
ATOM 703 C C . ILE A 1 89 ? -13.988 -1.774 3.542 1.00 90.56 89 ILE A C 1
ATOM 705 O O . ILE A 1 89 ? -13.206 -2.564 3.015 1.00 90.56 89 ILE A O 1
ATOM 709 N N . LEU A 1 90 ? -13.929 -0.452 3.351 1.00 93.38 90 LEU A N 1
ATOM 710 C CA . LEU A 1 90 ? -12.955 0.187 2.461 1.00 93.38 90 LEU A CA 1
ATOM 711 C C . LEU A 1 90 ? -11.509 -0.041 2.911 1.00 93.38 90 LEU A C 1
ATOM 713 O O . LEU A 1 90 ? -10.672 -0.353 2.073 1.00 93.38 90 LEU A O 1
ATOM 717 N N . ASP A 1 91 ? -11.231 0.034 4.211 1.00 91.62 91 ASP A N 1
ATOM 718 C CA . ASP A 1 91 ? -9.913 -0.244 4.790 1.00 91.62 91 ASP A CA 1
ATOM 719 C C . ASP A 1 91 ? -9.461 -1.686 4.488 1.00 91.62 91 ASP A C 1
ATOM 721 O O . ASP A 1 91 ? -8.342 -1.917 4.035 1.00 91.62 91 ASP A O 1
ATOM 725 N N . HIS A 1 92 ? -10.374 -2.662 4.573 1.00 91.81 92 HIS A N 1
ATOM 726 C CA . HIS A 1 92 ? -10.066 -4.044 4.188 1.00 91.81 92 HIS A CA 1
ATOM 727 C C . HIS A 1 92 ? -9.905 -4.220 2.671 1.00 91.81 92 HIS A C 1
ATOM 729 O O . HIS A 1 92 ? -9.032 -4.959 2.220 1.00 91.81 92 HIS A O 1
ATOM 735 N N . VAL A 1 93 ? -10.744 -3.561 1.869 1.00 94.94 93 VAL A N 1
ATOM 736 C CA . VAL A 1 93 ? -10.638 -3.564 0.399 1.00 94.94 93 VAL A CA 1
ATOM 737 C C . VAL A 1 93 ? -9.304 -2.972 -0.047 1.00 94.94 93 VAL A C 1
ATOM 739 O O . VAL A 1 93 ? -8.673 -3.487 -0.972 1.00 94.94 93 VAL A O 1
ATOM 742 N N . ALA A 1 94 ? -8.840 -1.930 0.635 1.00 95.94 94 ALA A N 1
ATOM 743 C CA . ALA A 1 94 ? -7.593 -1.271 0.311 1.00 95.94 94 ALA A CA 1
ATOM 744 C C . ALA A 1 94 ? -6.368 -2.176 0.511 1.00 95.94 94 ALA A C 1
ATOM 746 O O . ALA A 1 94 ? -5.398 -2.022 -0.224 1.00 95.94 94 ALA A O 1
ATOM 747 N N . ILE A 1 95 ? -6.419 -3.169 1.409 1.00 95.00 95 ILE A N 1
ATOM 748 C CA . ILE A 1 95 ? -5.348 -4.171 1.548 1.00 95.00 95 ILE A CA 1
ATOM 749 C C . ILE A 1 95 ? -5.222 -5.009 0.267 1.00 95.00 95 ILE A C 1
ATOM 751 O O . ILE A 1 95 ? -4.118 -5.165 -0.253 1.00 95.00 95 ILE A O 1
ATOM 755 N N . TYR A 1 96 ? -6.336 -5.495 -0.297 1.00 96.00 96 TYR A N 1
ATOM 756 C CA . TYR A 1 96 ? -6.316 -6.223 -1.577 1.00 96.00 96 TYR A CA 1
ATOM 757 C C . TYR A 1 96 ? -5.734 -5.370 -2.706 1.00 96.00 96 TYR A C 1
ATOM 759 O O . TYR A 1 96 ? -4.901 -5.847 -3.482 1.00 96.00 96 TYR A O 1
ATOM 767 N N . LEU A 1 97 ? -6.163 -4.106 -2.778 1.00 97.25 97 LEU A N 1
ATOM 768 C CA . LEU A 1 97 ? -5.684 -3.160 -3.780 1.00 97.25 97 LEU A CA 1
ATOM 769 C C . LEU A 1 97 ? -4.199 -2.857 -3.609 1.00 97.25 97 LEU A C 1
ATOM 771 O O . LEU A 1 97 ? -3.486 -2.845 -4.605 1.00 97.25 97 LEU A O 1
ATOM 775 N N . LEU A 1 98 ? -3.716 -2.651 -2.382 1.00 97.00 98 LEU A N 1
ATOM 776 C CA . LEU A 1 98 ? -2.304 -2.374 -2.138 1.00 97.00 98 LEU A CA 1
ATOM 777 C C . LEU A 1 98 ? -1.429 -3.578 -2.489 1.00 97.00 98 LEU A C 1
ATOM 779 O O . LEU A 1 98 ? -0.384 -3.402 -3.120 1.00 97.00 98 LEU A O 1
ATOM 783 N N . ILE A 1 99 ? -1.849 -4.797 -2.130 1.00 95.75 99 ILE A N 1
ATOM 784 C CA . ILE A 1 99 ? -1.105 -5.997 -2.520 1.00 95.75 99 ILE A CA 1
ATOM 785 C C . ILE A 1 99 ? -1.014 -6.035 -4.050 1.00 95.75 99 ILE A C 1
ATOM 787 O O . ILE A 1 99 ? 0.090 -6.040 -4.579 1.00 95.75 99 ILE A O 1
ATOM 791 N N . ALA A 1 100 ? -2.119 -5.919 -4.789 1.00 97.12 100 ALA A N 1
ATOM 792 C CA . ALA A 1 100 ? -2.058 -5.894 -6.255 1.00 97.12 100 ALA A CA 1
ATOM 793 C C . ALA A 1 100 ? -1.248 -4.715 -6.833 1.00 97.12 100 ALA A C 1
ATOM 795 O O . ALA A 1 100 ? -0.465 -4.876 -7.778 1.00 97.12 100 ALA A O 1
ATOM 796 N N . GLY A 1 101 ? -1.382 -3.534 -6.236 1.00 96.25 101 GLY A N 1
ATOM 797 C CA . GLY A 1 101 ? -0.665 -2.325 -6.617 1.00 96.25 101 GLY A CA 1
ATOM 798 C C . GLY A 1 101 ? 0.848 -2.468 -6.470 1.00 96.25 101 GLY A C 1
ATOM 799 O O . GLY A 1 101 ? 1.579 -2.075 -7.375 1.00 96.25 101 GLY A O 1
ATOM 800 N N . SER A 1 102 ? 1.324 -3.101 -5.394 1.00 94.88 102 SER A N 1
ATOM 801 C CA . SER A 1 102 ? 2.759 -3.334 -5.149 1.00 94.88 102 SER A CA 1
ATOM 802 C C . SER A 1 102 ? 3.411 -4.286 -6.158 1.00 94.88 102 SER A C 1
ATOM 804 O O . SER A 1 102 ? 4.580 -4.115 -6.503 1.00 94.88 102 SER A O 1
ATOM 806 N N . TYR A 1 103 ? 2.648 -5.225 -6.723 1.00 93.75 103 TYR A N 1
ATOM 807 C CA . TYR A 1 103 ? 3.131 -6.116 -7.783 1.00 93.75 103 TYR A CA 1
ATOM 808 C C . TYR A 1 103 ? 3.120 -5.480 -9.176 1.00 93.75 103 TYR A C 1
ATOM 810 O O . TYR A 1 103 ? 3.835 -5.938 -10.069 1.00 93.75 103 TYR A O 1
ATOM 818 N N . THR A 1 104 ? 2.331 -4.430 -9.394 1.00 95.19 104 THR A N 1
ATOM 819 C CA . THR A 1 104 ? 2.200 -3.787 -10.710 1.00 95.19 104 THR A CA 1
ATOM 820 C C . THR A 1 104 ? 3.544 -3.266 -11.260 1.00 95.19 104 THR A C 1
ATOM 822 O O . THR A 1 104 ? 3.888 -3.628 -12.386 1.00 95.19 104 THR A O 1
ATOM 825 N N . PRO A 1 105 ? 4.382 -2.516 -10.511 1.00 92.25 105 PRO A N 1
ATOM 826 C CA . PRO A 1 105 ? 5.707 -2.131 -11.004 1.00 92.25 105 PRO A CA 1
ATOM 827 C C . PRO A 1 105 ? 6.650 -3.322 -11.202 1.00 92.25 105 PRO A C 1
ATOM 829 O O . PRO A 1 105 ? 7.399 -3.330 -12.175 1.00 92.25 105 PRO A O 1
ATOM 832 N N . LEU A 1 106 ? 6.592 -4.354 -10.355 1.00 90.38 106 LEU A N 1
ATOM 833 C CA . LEU A 1 106 ? 7.439 -5.546 -10.512 1.00 90.38 106 LEU A CA 1
ATOM 834 C C . LEU A 1 106 ? 7.108 -6.308 -11.801 1.00 90.38 106 LEU A C 1
ATOM 836 O O . LEU A 1 106 ? 7.991 -6.736 -12.542 1.00 90.38 106 LEU A O 1
ATOM 840 N N . THR A 1 107 ? 5.822 -6.443 -12.102 1.00 92.56 107 THR A N 1
ATOM 841 C CA . THR A 1 107 ? 5.346 -7.181 -13.274 1.00 92.56 107 THR A CA 1
ATOM 842 C C . THR A 1 107 ? 5.559 -6.405 -14.575 1.00 92.56 107 THR A C 1
ATOM 844 O O . THR A 1 107 ? 6.046 -6.980 -15.551 1.00 92.56 107 THR A O 1
ATOM 847 N N . LEU A 1 108 ? 5.257 -5.103 -14.592 1.00 91.88 108 LEU A N 1
ATOM 848 C CA . LEU A 1 108 ? 5.311 -4.270 -15.800 1.00 91.88 108 LEU A CA 1
ATOM 849 C C . LEU A 1 108 ? 6.696 -3.672 -16.102 1.00 91.88 108 LEU A C 1
ATOM 851 O O . LEU A 1 108 ? 6.985 -3.340 -17.257 1.00 91.88 108 LEU A O 1
ATOM 855 N N . LEU A 1 109 ? 7.564 -3.521 -15.097 1.00 89.62 109 LEU A N 1
ATOM 856 C CA . LEU A 1 109 ? 8.897 -2.933 -15.276 1.00 89.62 109 LEU A CA 1
ATOM 857 C C . LEU A 1 109 ? 10.017 -3.964 -15.200 1.00 89.62 109 LEU A C 1
ATOM 859 O O . LEU A 1 109 ? 10.920 -3.906 -16.029 1.00 89.62 109 LEU A O 1
ATOM 863 N N . THR A 1 110 ? 9.964 -4.874 -14.225 1.00 86.38 110 THR A N 1
ATOM 864 C CA . THR A 1 110 ? 11.074 -5.791 -13.931 1.00 86.38 110 THR A CA 1
ATOM 865 C C . THR A 1 110 ? 10.963 -7.089 -14.719 1.00 86.38 110 THR A C 1
ATOM 867 O O . THR A 1 110 ? 11.857 -7.402 -15.496 1.00 86.38 110 THR A O 1
ATOM 870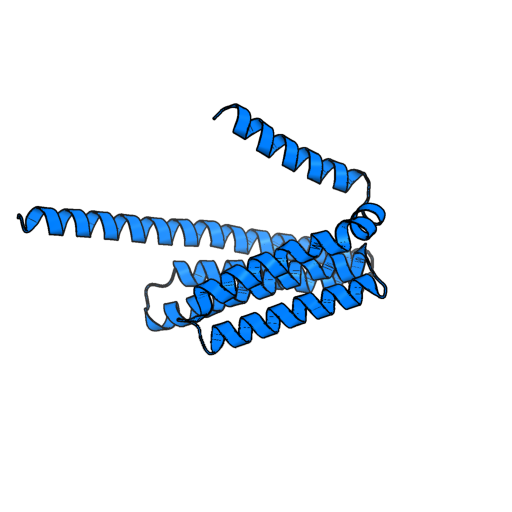 N N . LEU A 1 111 ? 9.863 -7.830 -14.558 1.00 86.44 111 LEU A N 1
ATOM 871 C CA . LEU A 1 111 ? 9.711 -9.140 -15.198 1.00 86.44 111 LEU A CA 1
ATOM 872 C C . LEU A 1 111 ? 9.417 -9.011 -16.696 1.00 86.44 111 LEU A C 1
ATOM 874 O O . LEU A 1 111 ? 10.066 -9.675 -17.500 1.00 86.44 111 LEU A O 1
ATOM 878 N N . ARG A 1 112 ? 8.460 -8.144 -17.069 1.00 82.75 112 ARG A N 1
ATOM 879 C CA . ARG A 1 112 ? 7.936 -7.982 -18.441 1.00 82.75 112 ARG A CA 1
ATOM 880 C C . ARG A 1 112 ? 7.603 -9.329 -19.127 1.00 82.75 112 ARG A C 1
ATOM 882 O O . ARG A 1 112 ? 7.698 -10.413 -18.554 1.00 82.75 112 ARG A O 1
ATOM 889 N N . GLY A 1 113 ? 7.077 -9.272 -20.351 1.00 86.50 113 GLY A N 1
ATOM 890 C CA . GLY A 1 113 ? 6.753 -10.476 -21.127 1.00 86.50 113 GLY A CA 1
ATOM 891 C C . GLY A 1 113 ? 5.698 -11.396 -20.477 1.00 86.50 113 GLY A C 1
ATOM 892 O O . GLY A 1 113 ? 4.910 -10.946 -19.641 1.00 86.50 113 GLY A O 1
ATOM 893 N N . PRO A 1 114 ? 5.646 -12.686 -20.867 1.00 89.06 114 PRO A N 1
ATOM 894 C CA . PRO A 1 114 ? 4.592 -13.612 -20.442 1.00 89.06 114 PRO A CA 1
ATOM 895 C C . PRO A 1 114 ? 4.491 -13.784 -18.923 1.00 89.06 114 PRO A C 1
ATOM 897 O O . PRO A 1 114 ? 3.385 -13.840 -18.386 1.00 89.06 114 PRO A O 1
ATOM 900 N N . TRP A 1 115 ? 5.631 -13.816 -18.224 1.00 87.81 115 TRP A N 1
ATOM 901 C CA . TRP A 1 115 ? 5.674 -13.932 -16.764 1.00 87.81 115 TRP A CA 1
ATOM 902 C C . TRP A 1 115 ? 5.063 -12.715 -16.070 1.00 87.81 115 TRP A C 1
ATOM 904 O O . TRP A 1 115 ? 4.219 -12.881 -15.189 1.00 87.81 115 TRP A O 1
ATOM 914 N N . GLY A 1 116 ? 5.437 -11.504 -16.499 1.00 90.62 116 GLY A N 1
ATOM 915 C CA . GLY A 1 116 ? 4.883 -10.264 -15.957 1.00 90.62 116 GLY A CA 1
ATOM 916 C C . GLY A 1 116 ? 3.364 -10.189 -16.121 1.00 90.62 116 GLY A C 1
ATOM 917 O O . GLY A 1 116 ? 2.652 -9.966 -15.144 1.00 90.62 116 GLY A O 1
ATOM 918 N N . TRP A 1 117 ? 2.852 -10.455 -17.327 1.00 93.94 117 TRP A N 1
ATOM 919 C CA . TRP A 1 117 ? 1.409 -10.421 -17.599 1.00 93.94 117 TRP A CA 1
ATOM 920 C C . TRP A 1 117 ? 0.623 -11.505 -16.858 1.00 93.94 117 TRP A C 1
ATOM 922 O O . TRP A 1 117 ? -0.455 -11.222 -16.337 1.00 93.94 117 TRP A O 1
ATOM 932 N N . SER A 1 118 ? 1.166 -12.723 -16.767 1.00 93.31 118 SER A N 1
ATOM 933 C CA . SER A 1 118 ? 0.511 -13.825 -16.048 1.00 93.31 118 SER A CA 1
ATOM 934 C C . SER A 1 118 ? 0.380 -13.509 -14.559 1.00 93.31 118 SER A C 1
ATOM 936 O O . SER A 1 118 ? -0.705 -13.628 -13.992 1.00 93.31 118 SER A O 1
ATOM 938 N N . LEU A 1 119 ? 1.466 -13.044 -13.931 1.00 93.31 119 LEU A N 1
ATOM 939 C CA . LEU A 1 119 ? 1.464 -12.700 -12.510 1.00 93.31 119 LEU A CA 1
ATOM 940 C C . LEU A 1 119 ? 0.557 -11.496 -12.222 1.00 93.31 119 LEU A C 1
ATOM 942 O O . LEU A 1 119 ? -0.200 -11.524 -11.252 1.00 93.31 119 LEU A O 1
ATOM 946 N N . LEU A 1 120 ? 0.579 -10.477 -13.089 1.00 95.44 120 LEU A N 1
ATOM 947 C CA . LEU A 1 120 ? -0.312 -9.320 -12.990 1.00 95.44 120 LEU A CA 1
ATOM 948 C C . LEU A 1 120 ? -1.784 -9.755 -13.040 1.00 95.44 120 LEU A C 1
ATOM 950 O O . LEU A 1 120 ? -2.561 -9.374 -12.165 1.00 95.44 120 LEU A O 1
ATOM 954 N N . GLY A 1 121 ? -2.157 -10.579 -14.023 1.00 96.38 121 GLY A N 1
ATOM 955 C CA . GLY A 1 121 ? -3.527 -11.065 -14.190 1.00 96.38 121 GLY A CA 1
ATOM 956 C C . GLY A 1 121 ? -4.008 -11.906 -13.007 1.00 96.38 121 GLY A C 1
ATOM 957 O O . GLY A 1 121 ? -5.108 -11.684 -12.505 1.00 96.38 121 GLY A O 1
ATOM 958 N N . ILE A 1 122 ? -3.170 -12.824 -12.515 1.00 96.25 122 ILE A N 1
ATOM 959 C CA . ILE A 1 122 ? -3.496 -13.675 -11.361 1.00 96.25 122 ILE A CA 1
ATOM 960 C C . ILE A 1 122 ? -3.722 -12.826 -10.104 1.00 96.25 122 ILE A C 1
ATOM 962 O O . ILE A 1 122 ? -4.725 -12.998 -9.410 1.00 96.25 122 ILE A O 1
ATOM 966 N N . ILE A 1 123 ? -2.820 -11.888 -9.816 1.00 96.56 123 ILE A N 1
ATOM 967 C CA . ILE A 1 123 ? -2.891 -11.083 -8.593 1.00 96.56 123 ILE A CA 1
ATOM 968 C C . ILE A 1 123 ? -4.071 -10.118 -8.626 1.00 96.56 123 ILE A C 1
ATOM 970 O O . ILE A 1 123 ? -4.812 -10.041 -7.646 1.00 96.56 123 ILE A O 1
ATOM 974 N N . TRP A 1 124 ? -4.293 -9.425 -9.745 1.00 97.50 124 TRP A N 1
ATOM 975 C CA . TRP A 1 124 ? -5.461 -8.556 -9.885 1.00 97.50 124 TRP A CA 1
ATOM 976 C C . TRP A 1 124 ? -6.766 -9.354 -9.884 1.00 97.50 124 TRP A C 1
ATOM 978 O O . TRP A 1 124 ? -7.724 -8.935 -9.239 1.00 97.50 124 TRP A O 1
ATOM 988 N N . GLY A 1 125 ? -6.803 -10.534 -10.511 1.00 97.62 125 GLY A N 1
ATOM 989 C CA . GLY A 1 125 ? -7.960 -11.431 -10.468 1.00 97.62 125 GLY A CA 1
ATOM 990 C C . GLY A 1 125 ? -8.317 -11.864 -9.042 1.00 97.62 125 GLY A C 1
ATOM 991 O O . GLY A 1 125 ? -9.482 -11.788 -8.639 1.00 97.62 125 GLY A O 1
ATOM 992 N N . MET A 1 126 ? -7.319 -12.242 -8.239 1.00 96.12 126 MET A N 1
ATOM 993 C CA . MET A 1 126 ? -7.524 -12.544 -6.819 1.00 96.12 126 MET A CA 1
ATOM 994 C C . MET A 1 126 ? -7.930 -11.313 -6.010 1.00 96.12 126 MET A C 1
ATOM 996 O O . MET A 1 126 ? -8.811 -11.427 -5.161 1.00 96.12 126 MET A O 1
ATOM 1000 N N . ALA A 1 127 ? -7.341 -10.145 -6.283 1.00 96.38 127 ALA A N 1
ATOM 1001 C CA . ALA A 1 127 ? -7.710 -8.901 -5.616 1.00 96.38 127 ALA A CA 1
ATOM 1002 C C . ALA A 1 127 ? -9.183 -8.563 -5.865 1.00 96.38 127 ALA A C 1
ATOM 1004 O O . ALA A 1 127 ? -9.933 -8.381 -4.911 1.00 96.38 127 ALA A O 1
ATOM 1005 N N . PHE A 1 128 ? -9.635 -8.574 -7.124 1.00 96.88 128 PHE A N 1
ATOM 1006 C CA . PHE A 1 128 ? -11.042 -8.348 -7.461 1.00 96.88 128 PHE A CA 1
ATOM 1007 C C . PHE A 1 128 ? -11.959 -9.375 -6.801 1.00 96.88 128 PHE A C 1
ATOM 1009 O O . PHE A 1 128 ? -12.970 -9.002 -6.207 1.00 96.88 128 PHE A O 1
ATOM 1016 N N . THR A 1 129 ? -11.585 -10.654 -6.834 1.00 94.94 129 THR A N 1
ATOM 1017 C CA . THR A 1 129 ? -12.357 -11.717 -6.176 1.00 94.94 129 THR A CA 1
ATOM 1018 C C . THR A 1 129 ? -12.469 -11.472 -4.668 1.00 94.94 129 THR A C 1
ATOM 1020 O O . THR A 1 129 ? -13.565 -11.521 -4.110 1.00 94.94 129 THR A O 1
ATOM 1023 N N . GLY A 1 130 ? -11.360 -11.140 -4.006 1.00 93.50 130 GLY A N 1
ATOM 1024 C CA . GLY A 1 130 ? -11.321 -10.823 -2.580 1.00 93.50 130 GLY A CA 1
ATOM 1025 C C . GLY A 1 130 ? -12.154 -9.594 -2.215 1.00 93.50 130 GLY A C 1
ATOM 1026 O O . GLY A 1 130 ? -12.898 -9.627 -1.235 1.00 93.50 130 GLY A O 1
ATOM 1027 N N . ILE A 1 131 ? -12.107 -8.546 -3.041 1.00 94.25 131 ILE A N 1
ATOM 1028 C CA . ILE A 1 131 ? -12.910 -7.327 -2.877 1.00 94.25 131 ILE A CA 1
ATOM 1029 C C . ILE A 1 131 ? -14.404 -7.644 -2.979 1.00 94.25 131 ILE A C 1
ATOM 1031 O O . ILE A 1 131 ? -15.168 -7.248 -2.099 1.00 94.25 131 ILE A O 1
ATOM 1035 N N . LEU A 1 132 ? -14.825 -8.400 -3.999 1.00 93.81 132 LEU A N 1
ATOM 1036 C CA . LEU A 1 132 ? -16.226 -8.799 -4.162 1.00 93.81 132 LEU A CA 1
ATOM 1037 C C . LEU A 1 132 ? -16.704 -9.623 -2.960 1.00 93.81 132 LEU A C 1
ATOM 1039 O O . LEU A 1 132 ? -17.732 -9.302 -2.360 1.00 93.81 132 LEU A O 1
ATOM 1043 N N . LEU A 1 133 ? -15.928 -10.626 -2.539 1.00 91.12 133 LEU A N 1
ATOM 1044 C CA . LEU A 1 133 ? -16.236 -11.415 -1.343 1.00 91.12 133 LEU A CA 1
ATOM 1045 C C . LEU A 1 133 ? -16.356 -10.533 -0.095 1.00 91.12 133 LEU A C 1
ATOM 1047 O O . LEU A 1 133 ? -17.241 -10.751 0.737 1.00 91.12 133 LEU A O 1
ATOM 1051 N N . LYS A 1 134 ? -15.492 -9.523 0.043 1.00 88.94 134 LYS A N 1
ATOM 1052 C CA . LYS A 1 134 ? -15.499 -8.632 1.203 1.00 88.94 134 LYS A CA 1
ATOM 1053 C C . LYS A 1 134 ? -16.712 -7.707 1.223 1.00 88.94 134 LYS A C 1
ATOM 1055 O O . LYS A 1 134 ? -17.275 -7.508 2.297 1.00 88.94 134 LYS A O 1
ATOM 1060 N N . ILE A 1 135 ? -17.134 -7.196 0.068 1.00 89.62 135 ILE A N 1
ATOM 1061 C CA . ILE A 1 135 ? -18.311 -6.326 -0.057 1.00 89.62 135 ILE A CA 1
ATOM 1062 C C . ILE A 1 135 ? -19.603 -7.112 0.217 1.00 89.62 135 ILE A C 1
ATOM 1064 O O . ILE A 1 135 ? -20.450 -6.635 0.968 1.00 89.62 135 ILE A O 1
ATOM 1068 N N . PHE A 1 136 ? -19.748 -8.326 -0.327 1.00 88.25 136 PHE A N 1
ATOM 1069 C CA . PHE A 1 136 ? -20.989 -9.103 -0.188 1.00 88.25 136 PHE A CA 1
ATOM 1070 C C . PHE A 1 136 ? -21.090 -9.907 1.118 1.00 88.25 136 PHE A C 1
ATOM 1072 O O . PHE A 1 136 ? -22.189 -10.104 1.632 1.00 88.25 136 PHE A O 1
ATOM 1079 N N . PHE A 1 137 ? -19.966 -10.363 1.683 1.00 86.62 137 PHE A N 1
ATOM 1080 C CA . PHE A 1 137 ? -19.952 -11.304 2.814 1.00 86.62 137 PHE A CA 1
ATOM 1081 C C . PHE A 1 137 ? -19.081 -10.835 3.992 1.00 86.62 137 PHE A C 1
ATOM 1083 O O . PHE A 1 137 ? -18.522 -11.658 4.719 1.00 86.62 137 PHE A O 1
ATOM 1090 N N . PHE A 1 138 ? -18.981 -9.519 4.209 1.00 77.44 138 PHE A N 1
ATOM 1091 C CA . PHE A 1 138 ? -18.036 -8.865 5.129 1.00 77.44 138 PHE A CA 1
ATOM 1092 C C . PHE A 1 138 ? -17.804 -9.558 6.487 1.00 77.44 138 PHE A C 1
ATOM 1094 O O . PHE A 1 138 ? -16.656 -9.672 6.922 1.00 77.44 138 PHE A O 1
ATOM 1101 N N . GLN A 1 139 ? -18.875 -10.005 7.157 1.00 74.44 139 GLN A N 1
ATOM 1102 C CA . GLN A 1 139 ? -18.809 -10.604 8.499 1.00 74.44 139 GLN A CA 1
ATOM 1103 C C . GLN A 1 139 ? -18.329 -12.065 8.502 1.00 74.44 139 GLN A C 1
ATOM 1105 O O . GLN A 1 139 ? -17.785 -12.522 9.500 1.00 74.44 139 GLN A O 1
ATOM 1110 N N . LYS A 1 140 ? -18.513 -12.806 7.401 1.00 78.88 140 LYS A N 1
ATOM 1111 C CA . LYS A 1 140 ? -18.192 -14.244 7.319 1.00 78.88 140 LYS A CA 1
ATOM 1112 C C . LYS A 1 140 ? -16.842 -14.526 6.657 1.00 78.88 140 LYS A C 1
ATOM 1114 O O . LYS A 1 140 ? -16.357 -15.650 6.713 1.00 78.88 140 LYS A O 1
ATOM 1119 N N . THR A 1 141 ? -16.226 -13.522 6.037 1.00 82.19 141 THR A N 1
ATOM 1120 C CA . THR A 1 141 ? -15.023 -13.696 5.211 1.00 82.19 141 THR A CA 1
ATOM 1121 C C . THR A 1 141 ? -13.710 -13.435 5.935 1.00 82.19 141 THR A C 1
ATOM 1123 O O . THR A 1 141 ? -12.680 -13.483 5.285 1.00 82.19 141 THR A O 1
ATOM 1126 N N . GLN A 1 142 ? -13.681 -13.203 7.252 1.00 83.38 142 GLN A N 1
ATOM 1127 C CA . GLN A 1 142 ? -12.435 -12.850 7.959 1.00 83.38 142 GLN A CA 1
ATOM 1128 C C . GLN A 1 142 ? -11.295 -13.860 7.729 1.00 83.38 142 GLN A C 1
ATOM 1130 O O . GLN A 1 142 ? -10.201 -13.466 7.327 1.00 83.38 142 GLN A O 1
ATOM 1135 N N . ILE 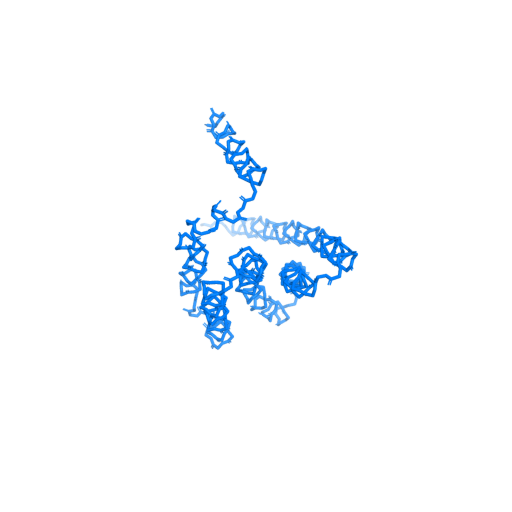A 1 143 ? -11.569 -15.158 7.898 1.00 87.81 143 ILE A N 1
ATOM 1136 C CA . ILE A 1 143 ? -10.577 -16.227 7.683 1.00 87.81 143 ILE A CA 1
ATOM 1137 C C . ILE A 1 143 ? -10.197 -16.328 6.200 1.00 87.81 143 ILE A C 1
ATOM 1139 O O . ILE A 1 143 ? -9.021 -16.427 5.864 1.00 87.81 143 ILE A O 1
ATOM 1143 N N . ILE A 1 144 ? -11.188 -16.253 5.307 1.00 88.75 144 ILE A N 1
ATOM 1144 C CA . ILE A 1 144 ? -10.971 -16.320 3.855 1.00 88.75 144 ILE A CA 1
ATOM 1145 C C . ILE A 1 144 ? -10.089 -15.154 3.399 1.00 88.75 144 ILE A C 1
ATOM 1147 O O . ILE A 1 144 ? -9.153 -15.354 2.632 1.00 88.75 144 ILE A O 1
ATOM 1151 N N . SER A 1 145 ? -10.346 -13.946 3.901 1.00 87.81 145 SER A N 1
ATOM 1152 C CA . SER A 1 145 ? -9.551 -12.764 3.598 1.00 87.81 145 SER A CA 1
ATOM 1153 C C . SER A 1 145 ? -8.116 -12.918 4.066 1.00 87.81 145 SER A C 1
ATOM 1155 O O . SER A 1 145 ? -7.209 -12.670 3.280 1.00 87.81 145 SER A O 1
ATOM 1157 N N . MET A 1 146 ? -7.907 -13.397 5.293 1.00 90.81 146 MET A N 1
ATOM 1158 C CA . MET A 1 146 ? -6.568 -13.665 5.815 1.00 90.81 146 MET A CA 1
ATOM 1159 C C . MET A 1 146 ? -5.800 -14.654 4.927 1.00 90.81 146 MET A C 1
ATOM 1161 O O . MET A 1 146 ? -4.665 -14.379 4.544 1.00 90.81 146 MET A O 1
ATOM 1165 N N . ILE A 1 147 ? -6.430 -15.770 4.548 1.00 92.69 147 ILE A N 1
ATOM 1166 C CA . ILE A 1 147 ? -5.821 -16.771 3.662 1.00 92.69 147 ILE A CA 1
ATOM 1167 C C . ILE A 1 147 ? -5.487 -16.154 2.299 1.00 92.69 147 ILE A C 1
ATOM 1169 O O . ILE A 1 147 ? -4.374 -16.329 1.805 1.00 92.69 147 ILE A O 1
ATOM 1173 N N . LEU A 1 148 ? -6.414 -15.397 1.706 1.00 91.81 148 LEU A N 1
ATOM 1174 C CA . LEU A 1 148 ? -6.187 -14.737 0.420 1.00 91.81 148 LEU A CA 1
ATOM 1175 C C . LEU A 1 148 ? -5.033 -13.734 0.487 1.00 91.81 148 LEU A C 1
ATOM 1177 O O . LEU A 1 148 ? -4.208 -13.729 -0.419 1.00 91.81 148 LEU A O 1
ATOM 1181 N N . TYR A 1 149 ? -4.923 -12.934 1.550 1.00 91.75 149 TYR A N 1
ATOM 1182 C CA . TYR A 1 149 ? -3.804 -12.002 1.717 1.00 91.75 149 TYR A CA 1
ATOM 1183 C C . TYR A 1 149 ? -2.462 -12.724 1.758 1.00 91.75 149 TYR A C 1
ATOM 1185 O O . TYR A 1 149 ? -1.517 -12.297 1.096 1.00 91.75 149 TYR A O 1
ATOM 1193 N N . ILE A 1 150 ? -2.391 -13.837 2.491 1.00 92.94 150 ILE A N 1
ATOM 1194 C CA . ILE A 1 150 ? -1.173 -14.643 2.590 1.00 92.94 150 ILE A CA 1
ATOM 1195 C C . ILE A 1 150 ? -0.823 -15.230 1.222 1.00 92.94 150 ILE A C 1
ATOM 1197 O O . ILE A 1 150 ? 0.299 -15.050 0.759 1.00 92.94 150 ILE A O 1
ATOM 1201 N N . ILE A 1 151 ? -1.781 -15.862 0.537 1.00 93.94 151 ILE A N 1
ATOM 1202 C CA . ILE A 1 151 ? -1.558 -16.440 -0.797 1.00 93.94 151 ILE A CA 1
ATOM 1203 C C . ILE A 1 151 ? -1.094 -15.362 -1.782 1.00 93.94 151 ILE A C 1
ATOM 1205 O O . ILE A 1 151 ? -0.093 -15.549 -2.472 1.00 93.94 151 ILE A O 1
ATOM 1209 N N . MET A 1 152 ? -1.779 -14.216 -1.820 1.00 93.44 152 MET A N 1
ATOM 1210 C CA . MET A 1 152 ? -1.408 -13.095 -2.684 1.00 93.44 152 MET A CA 1
ATOM 1211 C C . MET A 1 152 ? -0.007 -12.566 -2.364 1.00 93.44 152 MET A C 1
ATOM 1213 O O . MET A 1 152 ? 0.757 -12.285 -3.281 1.00 93.44 152 MET A O 1
ATOM 1217 N N . GLY A 1 153 ? 0.354 -12.453 -1.084 1.00 89.19 153 GLY A N 1
ATOM 1218 C CA . GLY A 1 153 ? 1.690 -12.031 -0.660 1.00 89.19 153 GLY A CA 1
ATOM 1219 C C . GLY A 1 153 ? 2.786 -13.033 -1.033 1.00 89.19 153 GLY A C 1
ATOM 1220 O O . GLY A 1 153 ? 3.889 -12.630 -1.388 1.00 89.19 153 GLY A 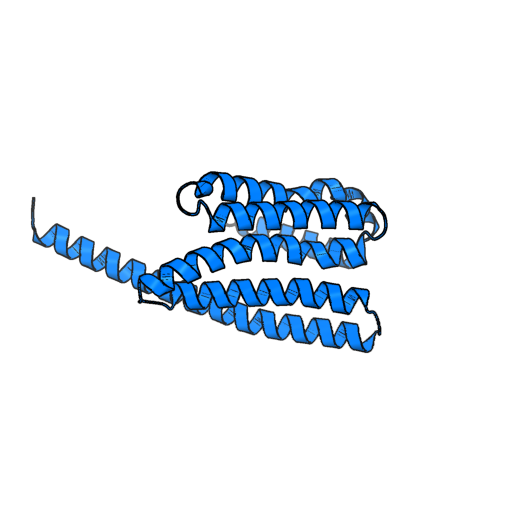O 1
ATOM 1221 N N . TRP A 1 154 ? 2.480 -14.329 -1.020 1.00 92.31 154 TRP A N 1
ATOM 1222 C CA . TRP A 1 154 ? 3.440 -15.400 -1.298 1.00 92.31 154 TRP A CA 1
ATOM 1223 C C . TRP A 1 154 ? 3.677 -15.663 -2.784 1.00 92.31 154 TRP A C 1
ATOM 1225 O O . TRP A 1 154 ? 4.684 -16.275 -3.140 1.00 92.31 154 TRP A O 1
ATOM 1235 N N . LEU A 1 155 ? 2.801 -15.187 -3.672 1.00 88.75 155 LEU A N 1
ATOM 1236 C CA . LEU A 1 155 ? 2.957 -15.419 -5.108 1.00 88.75 155 LEU A CA 1
ATOM 1237 C C . LEU A 1 155 ? 4.267 -14.879 -5.688 1.00 88.75 155 LEU A C 1
ATOM 1239 O O . LEU A 1 155 ? 4.760 -15.435 -6.670 1.00 88.75 155 LEU A O 1
ATOM 1243 N N . ILE A 1 156 ? 4.875 -13.859 -5.078 1.00 82.44 156 ILE A N 1
ATOM 1244 C CA . ILE A 1 156 ? 6.182 -13.356 -5.513 1.00 82.44 156 ILE A CA 1
ATOM 1245 C C . ILE A 1 156 ? 7.274 -14.431 -5.449 1.00 82.44 156 ILE A C 1
ATOM 1247 O O . ILE A 1 156 ? 8.193 -14.409 -6.265 1.00 82.44 156 ILE A O 1
ATOM 1251 N N . ILE A 1 157 ? 7.151 -15.411 -4.546 1.00 85.56 157 ILE A N 1
ATOM 1252 C CA . ILE A 1 157 ? 8.116 -16.509 -4.399 1.00 85.56 157 ILE A CA 1
ATOM 1253 C C . ILE A 1 157 ? 8.154 -17.363 -5.671 1.00 85.56 157 ILE A C 1
ATOM 1255 O O . ILE A 1 157 ? 9.220 -17.808 -6.090 1.00 85.56 157 ILE A O 1
ATOM 1259 N N . VAL A 1 158 ? 7.014 -17.538 -6.344 1.00 82.94 158 VAL A N 1
ATOM 1260 C CA . VAL A 1 158 ? 6.945 -18.279 -7.614 1.00 82.94 158 VAL A CA 1
ATOM 1261 C C . VAL A 1 158 ? 7.762 -17.576 -8.701 1.00 82.94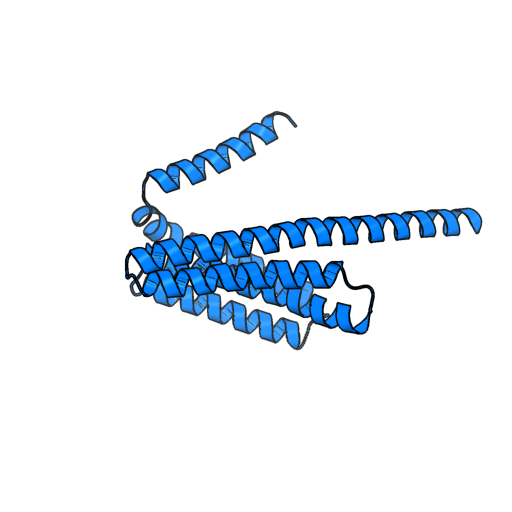 158 VAL A C 1
ATOM 1263 O O . VAL A 1 158 ? 8.426 -18.228 -9.503 1.00 82.94 158 VAL A O 1
ATOM 1266 N N . ALA A 1 159 ? 7.767 -16.243 -8.693 1.00 78.19 159 ALA A N 1
ATOM 1267 C CA . ALA A 1 159 ? 8.522 -15.424 -9.632 1.00 78.19 159 ALA A CA 1
ATOM 1268 C C . ALA A 1 159 ? 9.923 -15.042 -9.120 1.00 78.19 159 ALA A C 1
ATOM 1270 O O . ALA A 1 159 ? 10.574 -14.197 -9.730 1.00 78.19 159 ALA A O 1
ATOM 1271 N N . ILE A 1 160 ? 10.421 -15.647 -8.033 1.00 81.06 160 ILE A N 1
ATOM 1272 C CA . ILE A 1 160 ? 11.645 -15.166 -7.377 1.00 81.06 160 ILE A CA 1
ATOM 1273 C C . ILE A 1 160 ? 12.892 -15.319 -8.248 1.00 81.06 160 ILE A C 1
ATOM 1275 O O . ILE A 1 160 ? 13.719 -14.419 -8.272 1.00 81.06 160 ILE A O 1
ATOM 1279 N N . LYS A 1 161 ? 13.018 -16.413 -9.012 1.00 80.19 161 LYS A N 1
ATOM 1280 C CA . LYS A 1 161 ? 14.157 -16.622 -9.921 1.00 80.19 161 LYS A CA 1
ATOM 1281 C C . LYS A 1 161 ? 14.247 -15.536 -11.003 1.00 80.19 161 LYS A C 1
ATOM 1283 O O . LYS A 1 161 ? 15.244 -14.817 -11.006 1.00 80.19 161 LYS A O 1
ATOM 1288 N N . PRO A 1 162 ? 13.222 -15.339 -11.859 1.00 79.12 162 PRO A N 1
ATOM 1289 C CA . PRO A 1 162 ? 13.287 -14.291 -12.875 1.00 79.12 162 PRO A CA 1
ATOM 1290 C C . PRO A 1 162 ? 13.329 -12.886 -12.255 1.00 79.12 162 PRO A C 1
ATOM 1292 O O . PRO A 1 162 ? 13.875 -11.965 -12.855 1.00 79.12 162 PRO A O 1
ATOM 1295 N N . LEU A 1 163 ? 12.799 -12.708 -11.040 1.00 78.94 163 LEU A N 1
ATOM 1296 C CA . LEU A 1 163 ? 12.894 -11.446 -10.316 1.00 78.94 163 LEU A CA 1
ATOM 1297 C C . LEU A 1 163 ? 14.338 -11.147 -9.885 1.00 78.94 163 LEU A C 1
ATOM 1299 O O . LEU A 1 163 ? 14.816 -10.045 -10.126 1.00 78.94 163 LEU A O 1
ATOM 1303 N N . LEU A 1 164 ? 15.046 -12.110 -9.289 1.00 80.44 164 LEU A N 1
ATOM 1304 C CA . LEU A 1 164 ? 16.442 -11.941 -8.868 1.00 80.44 164 LEU A CA 1
ATOM 1305 C C . LEU A 1 164 ? 17.377 -11.675 -10.056 1.00 80.44 164 LEU A C 1
ATOM 1307 O O . LEU A 1 164 ? 18.308 -10.889 -9.923 1.00 80.44 164 LEU A O 1
ATOM 1311 N N . GLU A 1 165 ? 17.106 -12.281 -11.212 1.00 79.31 165 GLU A N 1
ATOM 1312 C CA . GLU A 1 165 ? 17.872 -12.056 -12.447 1.00 79.31 165 GLU A CA 1
ATOM 1313 C C . GLU A 1 165 ? 17.640 -10.661 -13.050 1.00 79.31 165 GLU A C 1
ATOM 1315 O O . GLU A 1 165 ? 18.536 -10.092 -13.672 1.00 79.31 165 GLU A O 1
ATOM 1320 N N . ALA A 1 166 ? 16.449 -10.091 -12.856 1.00 75.06 166 ALA A N 1
ATOM 1321 C CA . ALA A 1 166 ? 16.065 -8.792 -13.405 1.00 75.06 166 ALA A CA 1
ATOM 1322 C C . ALA A 1 166 ? 16.369 -7.603 -12.470 1.00 75.06 166 ALA A C 1
ATOM 1324 O O . ALA A 1 166 ? 16.269 -6.441 -12.877 1.00 75.06 166 ALA A O 1
ATOM 1325 N N . ILE A 1 167 ? 16.718 -7.866 -11.209 1.00 76.56 167 ILE A N 1
ATOM 1326 C CA . ILE A 1 167 ? 17.023 -6.845 -10.206 1.00 76.56 167 ILE A CA 1
ATOM 1327 C C . ILE A 1 167 ? 18.521 -6.501 -10.219 1.00 76.56 167 ILE A C 1
ATOM 1329 O O . ILE A 1 167 ? 19.382 -7.370 -10.303 1.00 76.56 167 ILE A O 1
ATOM 1333 N N . SER A 1 168 ? 18.853 -5.210 -10.081 1.00 73.25 168 SER A N 1
ATOM 1334 C CA . SER A 1 168 ? 20.246 -4.783 -9.928 1.00 73.25 168 SER A CA 1
ATOM 1335 C C . SER A 1 168 ? 20.839 -5.258 -8.598 1.00 73.25 168 SER A C 1
ATOM 1337 O O . SER A 1 168 ? 20.177 -5.256 -7.558 1.00 73.25 168 SER A O 1
ATOM 1339 N N . SER A 1 169 ? 22.130 -5.585 -8.604 1.00 71.31 169 SER A N 1
ATOM 1340 C CA . SER A 1 169 ? 22.874 -6.004 -7.410 1.00 71.31 169 SER A CA 1
ATOM 1341 C C . SER A 1 169 ? 22.720 -5.029 -6.235 1.00 71.31 169 SER A C 1
ATOM 1343 O O . SER A 1 169 ? 22.582 -5.464 -5.096 1.00 71.31 169 SER A O 1
ATOM 1345 N N . GLY A 1 170 ? 22.635 -3.719 -6.496 1.00 70.25 170 GLY A N 1
ATOM 1346 C CA . GLY A 1 170 ? 22.401 -2.701 -5.464 1.00 70.25 170 GLY A CA 1
ATOM 1347 C C . GLY A 1 170 ? 21.076 -2.859 -4.706 1.00 70.25 170 GLY A C 1
ATOM 1348 O O . GLY A 1 170 ? 21.037 -2.657 -3.495 1.00 70.25 170 GLY A O 1
ATOM 1349 N N . MET A 1 171 ? 19.996 -3.269 -5.376 1.00 69.88 171 MET A N 1
ATOM 1350 C CA . MET A 1 171 ? 18.715 -3.508 -4.703 1.00 69.88 171 MET A CA 1
ATOM 1351 C C . MET A 1 171 ? 18.726 -4.820 -3.907 1.00 69.88 171 MET A C 1
ATOM 1353 O O . MET A 1 171 ? 18.125 -4.876 -2.837 1.00 69.88 171 MET A O 1
ATOM 1357 N N . LEU A 1 172 ? 19.479 -5.835 -4.349 1.00 74.75 172 LEU A N 1
ATOM 1358 C CA . LEU A 1 172 ? 19.720 -7.044 -3.550 1.00 74.75 172 LEU A CA 1
ATOM 1359 C C . LEU A 1 172 ? 20.475 -6.724 -2.253 1.00 74.75 172 LEU A C 1
ATOM 1361 O O . LEU A 1 172 ? 20.083 -7.205 -1.192 1.00 74.75 172 LEU A O 1
ATOM 1365 N N . TYR A 1 173 ? 21.497 -5.864 -2.313 1.00 76.81 173 TYR A N 1
ATOM 1366 C CA . TYR A 1 173 ? 22.219 -5.413 -1.118 1.00 76.81 173 TYR A CA 1
ATOM 1367 C C . TYR A 1 173 ? 21.304 -4.709 -0.116 1.00 76.81 173 TYR A C 1
ATOM 1369 O O . TYR A 1 173 ? 21.391 -4.991 1.075 1.00 76.81 173 TYR A O 1
ATOM 1377 N N . LEU A 1 174 ? 20.405 -3.836 -0.580 1.00 75.62 174 LEU A N 1
ATOM 1378 C CA . LEU A 1 174 ? 19.448 -3.162 0.302 1.00 75.62 174 LEU A CA 1
ATOM 1379 C C . LEU A 1 174 ? 18.483 -4.152 0.966 1.00 75.62 174 LEU A C 1
ATOM 1381 O O . LEU A 1 174 ? 18.232 -4.035 2.161 1.00 75.62 174 LEU A O 1
ATOM 1385 N N . ILE A 1 175 ? 17.989 -5.149 0.226 1.00 78.25 175 ILE A N 1
ATOM 1386 C CA . ILE A 1 175 ? 17.113 -6.196 0.777 1.00 78.25 175 ILE A CA 1
ATOM 1387 C C . ILE A 1 175 ? 17.847 -7.004 1.855 1.00 78.25 175 ILE A C 1
ATOM 1389 O O . ILE A 1 175 ? 17.308 -7.214 2.942 1.00 78.25 175 ILE A O 1
ATOM 1393 N N . VAL A 1 176 ? 19.087 -7.421 1.584 1.00 80.06 176 VAL A N 1
ATOM 1394 C CA . VAL A 1 176 ? 19.909 -8.171 2.547 1.00 80.06 176 VAL A CA 1
ATOM 1395 C C . VAL A 1 176 ? 20.243 -7.320 3.770 1.00 80.06 176 VAL A C 1
ATOM 1397 O O . VAL A 1 176 ? 20.195 -7.825 4.885 1.00 80.06 176 VAL A O 1
ATOM 1400 N N . LEU A 1 177 ? 20.539 -6.032 3.586 1.00 83.12 177 LEU A N 1
ATOM 1401 C CA . LEU A 1 177 ? 20.880 -5.121 4.677 1.00 83.12 177 LEU A CA 1
ATOM 1402 C C . LEU A 1 177 ? 19.683 -4.850 5.594 1.00 83.12 177 LEU A C 1
ATOM 1404 O O . LEU A 1 177 ? 19.842 -4.875 6.812 1.00 83.12 177 LEU A O 1
ATOM 1408 N N . VAL A 1 178 ? 18.486 -4.666 5.029 1.00 80.25 178 VAL A N 1
ATOM 1409 C CA . VAL A 1 178 ? 17.244 -4.582 5.813 1.00 80.25 178 VAL A CA 1
ATOM 1410 C C . VAL A 1 178 ? 17.009 -5.887 6.576 1.00 80.25 178 VAL A C 1
ATOM 1412 O O . VAL A 1 178 ? 16.756 -5.846 7.778 1.00 80.25 178 VAL A O 1
ATOM 1415 N N . GLY A 1 179 ? 17.169 -7.042 5.920 1.00 76.75 179 GLY A N 1
ATOM 1416 C CA . GLY A 1 179 ? 17.056 -8.348 6.577 1.00 76.75 179 GLY A CA 1
ATOM 1417 C C . GLY A 1 179 ? 18.048 -8.513 7.734 1.00 76.75 179 GLY A C 1
ATOM 1418 O O . GLY A 1 179 ? 17.660 -8.879 8.841 1.00 76.75 179 GLY A O 1
ATOM 1419 N N . TYR A 1 180 ? 19.316 -8.166 7.518 1.00 79.69 180 TYR A N 1
ATOM 1420 C CA . TYR A 1 180 ? 20.350 -8.227 8.547 1.00 79.69 180 TYR A CA 1
ATOM 1421 C C . TYR A 1 180 ? 20.058 -7.284 9.718 1.00 79.69 180 TYR A C 1
ATOM 1423 O O . TYR A 1 180 ? 20.169 -7.707 10.861 1.00 79.69 180 TYR A O 1
ATOM 1431 N N . ALA A 1 181 ? 19.630 -6.045 9.459 1.00 78.50 181 ALA A N 1
ATOM 1432 C CA . ALA A 1 181 ? 19.270 -5.094 10.511 1.00 78.50 181 ALA A CA 1
ATOM 1433 C C . ALA A 1 181 ? 18.129 -5.627 11.396 1.00 78.50 181 ALA A C 1
ATOM 1435 O O . ALA A 1 181 ? 18.210 -5.551 12.619 1.00 78.50 181 ALA A O 1
ATOM 1436 N N . THR A 1 182 ? 17.108 -6.247 10.792 1.00 72.12 182 THR A N 1
ATOM 1437 C CA . THR A 1 182 ? 16.003 -6.848 11.558 1.00 72.12 182 THR A CA 1
ATOM 1438 C C . THR A 1 182 ? 16.431 -8.059 12.390 1.00 72.12 182 THR A C 1
ATOM 1440 O O . THR A 1 182 ? 15.938 -8.245 13.500 1.00 72.12 182 THR A O 1
ATOM 1443 N N . LEU A 1 183 ? 17.379 -8.862 11.896 1.00 73.31 183 LEU A N 1
ATOM 1444 C CA . LEU A 1 183 ? 17.934 -10.000 12.636 1.00 73.31 183 LEU A CA 1
ATOM 1445 C C . LEU A 1 183 ? 18.895 -9.551 13.745 1.00 73.31 183 LEU A C 1
ATOM 1447 O O . LEU A 1 183 ? 18.911 -10.140 14.825 1.00 73.31 183 LEU A O 1
ATOM 1451 N N . TRP A 1 184 ? 19.660 -8.487 13.502 1.00 69.38 184 TRP A N 1
ATOM 1452 C CA . TRP A 1 184 ? 20.565 -7.882 14.473 1.00 69.38 184 TRP A CA 1
ATOM 1453 C C . TRP A 1 184 ? 19.807 -7.408 15.713 1.00 69.38 184 TRP A C 1
ATOM 1455 O O . TRP A 1 184 ? 20.186 -7.754 16.825 1.00 69.38 184 TRP A O 1
ATOM 1465 N N . GLU A 1 185 ? 18.685 -6.712 15.544 1.00 60.91 185 GLU A N 1
ATOM 1466 C CA . GLU A 1 185 ? 17.854 -6.253 16.665 1.00 60.91 185 GLU A CA 1
ATOM 1467 C C . GLU A 1 185 ? 17.291 -7.421 17.496 1.00 60.91 185 GLU A C 1
ATOM 1469 O O . GLU A 1 185 ? 17.297 -7.376 18.724 1.00 60.91 185 GLU A O 1
ATOM 1474 N N . SER A 1 186 ? 16.901 -8.522 16.838 1.00 62.62 186 SER A N 1
ATOM 1475 C CA . SER A 1 186 ? 16.408 -9.732 17.514 1.00 62.62 186 SER A CA 1
ATOM 1476 C C . SER A 1 186 ? 17.472 -10.510 18.296 1.00 62.62 186 SER A C 1
ATOM 1478 O O . SER A 1 186 ? 17.121 -11.397 19.063 1.00 62.62 186 SER A O 1
ATOM 1480 N N . SER A 1 187 ? 18.758 -10.185 18.126 1.00 65.31 187 SER A N 1
ATOM 1481 C CA . SER A 1 187 ? 19.850 -10.788 18.904 1.00 65.31 187 SER A CA 1
ATOM 1482 C C . SER A 1 187 ? 20.113 -10.095 20.252 1.00 65.31 187 SER A C 1
ATOM 1484 O O . SER A 1 187 ? 20.930 -10.581 21.032 1.00 65.31 187 SER A O 1
ATOM 1486 N N . PHE A 1 188 ? 19.408 -8.992 20.540 1.00 63.19 188 PHE A N 1
ATOM 1487 C CA . PHE A 1 188 ? 19.480 -8.242 21.804 1.00 63.19 188 PHE A CA 1
ATOM 1488 C C . PHE A 1 188 ? 18.199 -8.336 22.659 1.00 63.19 188 PHE A C 1
ATOM 1490 O O . PHE A 1 188 ? 18.107 -7.658 23.684 1.00 63.19 188 PHE A O 1
ATOM 1497 N N . LEU A 1 189 ? 17.231 -9.164 22.249 1.00 49.62 189 LEU A N 1
ATOM 1498 C CA . LEU A 1 189 ? 16.003 -9.499 22.983 1.00 49.62 189 LEU A CA 1
ATOM 1499 C C . LEU A 1 189 ? 16.034 -10.969 23.412 1.00 49.62 189 LEU A C 1
ATOM 1501 O O . LEU A 1 189 ? 15.554 -11.248 24.533 1.00 49.62 189 LEU A O 1
#

Radius of gyration: 20.38 Å; chains: 1; bounding box: 46×32×64 Å

Sequence (189 aa):
MNKKYFSENATISISSERTQEMTNSITHGIGAILSIVGLITLLLMAVNRGDIWRIVSFTVYGATLVFLYLCSTVYHGLSDRRKKYIFQILDHVAIYLLIAGSYTPLTLLTLRGPWGWSLLGIIWGMAFTGILLKIFFFQKTQIISMILYIIMGWLIIVAIKPLLEAISSGMLYLIVLVGYATLWESSFL